Protein AF-A0A6C0AT29-F1 (afdb_monomer)

Radius of gyration: 46.98 Å; Cα contacts (8 Å, |Δi|>4): 225; chains: 1; bounding box: 126×62×161 Å

Foldseek 3Di:
DDDDDDDDDDDPDDPPPDDDPPPDPDPDPDPDDDPPDDDDPDDDDDDDDDDDDDDDDDDDDPPPPPDPDQDPVNVVVVVVVVVVVVVVVVVVVVVVVVVVVVVVVVVVVVVVVVVVVLLVLQVQLLVCLLVLPLVSNLVSLVVPNQQQDAHPPGRDGSLNSLLVSLLVCLVVVHDCVSSLSSNLSNLVSPHQQQDFDFDADPVRDTDTPTSLVSLLVSLLVCCVVPVPPPCNLSSLVSNVSSLVSPHDPVVCVPVVSVVSSLVSLVPDVVSVVSVVSVVCVVVDNDPPPDPVPPDDDDDDDDDDDDDDDDDDDDDDDDDDYDDDDDDDDDDDD

Sequence (333 aa):
MGGVFSRGPEQANAPEQANAPEQANAPEQANAPEQANAPEQANAPEQANAPEQANAPQQTPPRRVRRPPPTKEEFAKAEQEKEQKAKEEQEKEQKAKEEKNITAEKEREKKQKAANKIINDVTVLDRAIISVNRNETVRLLNDGANPNLKSPGTEYTSLLIAFNKFTTLTIEKKDITDIIIIINNLLEKGADPNVGEYSKSSDGDNYRISPFAIACLSLISLYEVNNENKYISGIVEVMRSLIKKGADIEILKTDSIKHFLMKILKSDNKYEPLLNEILKKMNGTPKLPEQSEWHLPKLPEHSEWHLPKGGKRRKTSKNKSNKKKKRKSVKTR

Secondary structure (DSSP, 8-state):
-------PPP---------PPP-PPPPPPPPPPPPPPPPP-PPPPPPPPPPP-------PPP----PPPPPHHHHHHHHHHHHHHHHHHHHHHHHHHHHHHHHHHHHHHHHHHHHHHHHHHHHHHHHHHHTT-HHHHHHHHHTT--TTSBPTTSS-BHHHHHHHHHHHHHHTT---HHHHHHHHHHHHTT--TT---EEEPTTS-EEE--HHHHHHHHHHHHHHH-TT-TTHHHHHHHHHHHHHTT---GGGGSHHHHHHHHHHHTT-GGGHHHHHHHHHHHT-S--PPPGGG--PPPPPPP---PPPP------------------------

Organism: NCBI:txid1070528

Mean predicted aligned error: 19.78 Å

InterPro domains:
  IPR036770 Ankyrin repeat-containing domain superfamily [G3DSA:1.25.40.20] (74-268)
  IPR036770 Ankyrin repeat-containing domain superfamily [SSF48403] (120-253)

Structure (mmCIF, N/CA/C/O backbone):
data_AF-A0A6C0AT29-F1
#
_entry.id   AF-A0A6C0AT29-F1
#
loop_
_atom_site.group_PDB
_atom_site.id
_atom_site.type_symbol
_atom_site.label_atom_id
_atom_site.label_alt_id
_atom_site.label_comp_id
_atom_site.label_asym_id
_atom_site.label_entity_id
_atom_site.label_seq_id
_atom_site.pdbx_PDB_ins_code
_atom_site.Cartn_x
_atom_site.Cartn_y
_atom_site.Cartn_z
_atom_site.occupancy
_atom_site.B_iso_or_equiv
_atom_site.auth_seq_id
_atom_site.auth_comp_id
_atom_site.auth_asym_id
_atom_site.auth_atom_id
_atom_site.pdbx_PDB_model_num
ATOM 1 N N . MET A 1 1 ? 23.738 2.255 70.709 1.00 38.75 1 MET A N 1
ATOM 2 C CA . MET A 1 1 ? 23.239 1.206 69.791 1.00 38.75 1 MET A CA 1
ATOM 3 C C . MET A 1 1 ? 23.906 1.489 68.452 1.00 38.75 1 MET A C 1
ATOM 5 O O . MET A 1 1 ? 23.613 2.528 67.892 1.00 38.75 1 MET A O 1
ATOM 9 N N . GLY A 1 2 ? 24.998 0.833 68.050 1.00 36.72 2 GLY A N 1
ATOM 10 C CA . GLY A 1 2 ? 25.157 -0.613 67.825 1.00 36.72 2 GLY A CA 1
ATOM 11 C C . GLY A 1 2 ? 24.667 -0.909 66.400 1.00 36.72 2 GLY A C 1
ATOM 12 O O . GLY A 1 2 ? 23.553 -0.529 66.087 1.00 36.72 2 GLY A O 1
ATOM 13 N N . GLY A 1 3 ? 25.396 -1.507 65.468 1.00 34.78 3 GLY A N 1
ATOM 14 C CA . GLY A 1 3 ? 26.700 -2.146 65.457 1.00 34.78 3 GLY A CA 1
ATOM 15 C C . GLY A 1 3 ? 26.967 -2.636 64.024 1.00 34.78 3 GLY A C 1
ATOM 16 O O . GLY A 1 3 ? 26.067 -2.711 63.194 1.00 34.78 3 GLY A O 1
ATOM 17 N N . VAL A 1 4 ? 28.240 -2.900 63.780 1.00 46.78 4 VAL A N 1
ATOM 18 C CA . VAL A 1 4 ? 28.948 -3.322 62.563 1.00 46.78 4 VAL A CA 1
ATOM 19 C C . VAL A 1 4 ? 28.339 -4.535 61.844 1.00 46.78 4 VAL A C 1
ATOM 21 O O . VAL A 1 4 ? 28.062 -5.512 62.520 1.00 46.78 4 VAL A O 1
ATOM 24 N N . PHE A 1 5 ? 28.298 -4.521 60.501 1.00 40.47 5 PHE A N 1
ATOM 25 C CA . PHE A 1 5 ? 28.520 -5.671 59.589 1.00 40.47 5 PHE A CA 1
ATOM 26 C C . PHE A 1 5 ? 28.933 -5.094 58.214 1.00 40.47 5 PHE A C 1
ATOM 28 O O . PHE A 1 5 ? 28.138 -4.434 57.561 1.00 40.47 5 PHE A O 1
ATOM 35 N N . SER A 1 6 ? 30.214 -5.046 57.828 1.00 43.94 6 SER A N 1
ATOM 36 C CA . SER A 1 6 ? 31.004 -6.134 57.221 1.00 43.94 6 SER A CA 1
ATOM 37 C C . SER A 1 6 ? 30.245 -6.978 56.194 1.00 43.94 6 SER A C 1
ATOM 39 O O . SER A 1 6 ? 29.583 -7.939 56.571 1.00 43.94 6 SER A O 1
ATOM 41 N N . ARG A 1 7 ? 30.430 -6.659 54.907 1.00 38.56 7 ARG A N 1
ATOM 42 C CA . ARG A 1 7 ? 31.011 -7.524 53.855 1.00 38.56 7 ARG A CA 1
ATOM 43 C C . ARG A 1 7 ? 30.681 -6.925 52.488 1.00 38.56 7 ARG A C 1
ATOM 45 O O . ARG A 1 7 ? 29.516 -6.801 52.127 1.00 38.56 7 ARG A O 1
ATOM 52 N N . GLY A 1 8 ? 31.721 -6.538 51.753 1.00 47.94 8 GLY A N 1
ATOM 53 C CA . GLY A 1 8 ? 31.586 -6.275 50.327 1.00 47.94 8 GLY A CA 1
ATOM 54 C C . GLY A 1 8 ? 31.212 -7.561 49.586 1.00 47.94 8 GLY A C 1
ATOM 55 O O . GLY A 1 8 ? 31.644 -8.639 50.003 1.00 47.94 8 GLY A O 1
ATOM 56 N N . PRO A 1 9 ? 30.437 -7.467 48.501 1.00 43.91 9 PRO A N 1
ATOM 57 C CA . PRO A 1 9 ? 30.539 -8.397 47.402 1.00 43.91 9 PRO A CA 1
ATOM 58 C C . PRO A 1 9 ? 31.621 -7.914 46.434 1.00 43.91 9 PRO A C 1
ATOM 60 O O . PRO A 1 9 ? 31.808 -6.719 46.195 1.00 43.91 9 PRO A O 1
ATOM 63 N N . GLU A 1 10 ? 32.358 -8.895 45.945 1.00 38.91 10 GLU A N 1
ATOM 64 C CA . GLU A 1 10 ? 33.500 -8.809 45.056 1.00 38.91 10 GLU A CA 1
ATOM 65 C C . GLU A 1 10 ? 33.224 -7.956 43.812 1.00 38.91 10 GLU A C 1
ATOM 67 O O . GLU A 1 10 ? 32.138 -7.984 43.230 1.00 38.91 10 GLU A O 1
ATOM 72 N N . GLN A 1 11 ? 34.256 -7.230 43.373 1.00 38.81 11 GLN A N 1
ATOM 73 C CA . GLN A 1 11 ? 34.367 -6.799 41.986 1.00 38.81 11 GLN A CA 1
ATOM 74 C C . GLN A 1 11 ? 34.304 -8.055 41.114 1.00 38.81 11 GLN A C 1
ATOM 76 O O . GLN A 1 11 ? 35.291 -8.774 40.971 1.00 38.81 11 GLN A O 1
ATOM 81 N N . ALA A 1 12 ? 33.135 -8.337 40.546 1.00 35.72 12 ALA A N 1
ATOM 82 C CA . ALA A 1 12 ? 33.052 -9.241 39.419 1.00 35.72 12 ALA A CA 1
ATOM 83 C C . ALA A 1 12 ? 33.848 -8.591 38.283 1.00 35.72 12 ALA A C 1
ATOM 85 O O . ALA A 1 12 ? 33.519 -7.492 37.832 1.00 35.72 12 ALA A O 1
ATOM 86 N N . ASN A 1 13 ? 34.943 -9.251 37.911 1.00 36.25 13 ASN A N 1
ATOM 87 C CA . ASN A 1 13 ? 35.794 -8.900 36.787 1.00 36.25 13 ASN A CA 1
ATOM 88 C C . ASN A 1 13 ? 34.943 -8.474 35.587 1.00 36.25 13 ASN A C 1
ATOM 90 O O . ASN A 1 13 ? 33.977 -9.152 35.228 1.00 36.25 13 ASN A O 1
ATOM 94 N N . ALA A 1 14 ? 35.314 -7.349 34.972 1.00 38.00 14 ALA A N 1
ATOM 95 C CA . ALA A 1 14 ? 34.814 -7.001 33.654 1.00 38.00 14 ALA A CA 1
ATOM 96 C C . ALA A 1 14 ? 35.021 -8.217 32.735 1.00 38.00 14 ALA A C 1
ATOM 98 O O . ALA A 1 14 ? 36.113 -8.794 32.763 1.00 38.00 14 ALA A O 1
ATOM 99 N N . PRO A 1 15 ? 34.013 -8.643 31.955 1.00 39.41 15 PRO A N 1
ATOM 100 C CA . PRO A 1 15 ? 34.254 -9.659 30.949 1.00 39.41 15 PRO A CA 1
ATOM 101 C C . PRO A 1 15 ? 35.336 -9.121 30.010 1.00 39.41 15 PRO A C 1
ATOM 103 O O . PRO A 1 15 ? 35.221 -8.005 29.495 1.00 39.41 15 PRO A O 1
ATOM 106 N N . GLU A 1 16 ? 36.410 -9.898 29.859 1.00 40.34 16 GLU A N 1
ATOM 107 C CA . GLU A 1 16 ? 37.455 -9.665 28.872 1.00 40.34 16 GLU A CA 1
ATOM 108 C C . GLU A 1 16 ? 36.797 -9.335 27.533 1.00 40.34 16 GLU A C 1
ATOM 110 O O . GLU A 1 16 ? 35.865 -10.018 27.095 1.00 40.34 16 GLU A O 1
ATOM 115 N N . GLN A 1 17 ? 37.255 -8.249 26.907 1.00 39.56 17 GLN A N 1
ATOM 116 C CA . GLN A 1 17 ? 36.869 -7.898 25.551 1.00 39.56 17 GLN A CA 1
ATOM 117 C C . GLN A 1 17 ? 37.164 -9.100 24.655 1.00 39.56 17 GLN A C 1
ATOM 119 O O . GLN A 1 17 ? 38.318 -9.381 24.335 1.00 39.56 17 GLN A O 1
ATOM 124 N N . ALA A 1 18 ? 36.113 -9.820 24.266 1.00 35.56 18 ALA A N 1
ATOM 125 C CA . ALA A 1 18 ? 36.204 -10.793 23.201 1.00 35.56 18 ALA A CA 1
ATOM 126 C C . ALA A 1 18 ? 36.722 -10.052 21.965 1.00 35.56 18 ALA A C 1
ATOM 128 O O . ALA A 1 18 ? 36.122 -9.069 21.521 1.00 35.56 18 ALA A O 1
ATOM 129 N N . ASN A 1 19 ? 37.882 -10.497 21.482 1.00 39.47 19 ASN A N 1
ATOM 130 C CA . ASN A 1 19 ? 38.518 -9.999 20.275 1.00 39.47 19 ASN A CA 1
ATOM 131 C C . ASN A 1 19 ? 37.483 -9.879 19.153 1.00 39.47 19 ASN A C 1
ATOM 133 O O . ASN A 1 19 ? 36.660 -10.777 18.953 1.00 39.47 19 ASN A O 1
ATOM 137 N N . ALA A 1 20 ? 37.532 -8.751 18.444 1.00 40.69 20 ALA A N 1
ATOM 138 C CA . ALA A 1 20 ? 36.728 -8.528 17.257 1.00 40.69 20 ALA A CA 1
ATOM 139 C C . ALA A 1 20 ? 36.886 -9.727 16.304 1.00 40.69 20 ALA A C 1
ATOM 141 O O . ALA A 1 20 ? 38.019 -10.171 16.094 1.00 40.69 20 ALA A O 1
ATOM 142 N N . PRO A 1 21 ? 35.796 -10.265 15.731 1.00 40.78 21 PRO A N 1
ATOM 143 C CA . PRO A 1 21 ? 35.932 -11.267 14.691 1.00 40.78 21 PRO A CA 1
ATOM 144 C C . PRO A 1 21 ? 36.714 -10.643 13.534 1.00 40.78 21 PRO A C 1
ATOM 146 O O . PRO A 1 21 ? 36.372 -9.555 13.059 1.00 40.78 21 PRO A O 1
ATOM 149 N N . GLU A 1 22 ? 37.792 -11.317 13.130 1.00 44.00 22 GLU A N 1
ATOM 150 C CA . GLU A 1 22 ? 38.563 -10.982 11.939 1.00 44.00 22 GLU A CA 1
ATOM 151 C C . GLU A 1 22 ? 37.605 -10.768 10.766 1.00 44.00 22 GLU A C 1
ATOM 153 O O . GLU A 1 22 ? 36.661 -11.536 10.559 1.00 44.00 22 GLU A O 1
ATOM 158 N N . GLN A 1 23 ? 37.835 -9.685 10.023 1.00 40.72 23 GLN A N 1
ATOM 159 C CA . GLN A 1 23 ? 37.101 -9.382 8.806 1.00 40.72 23 GLN A CA 1
ATOM 160 C C . GLN A 1 23 ? 37.183 -10.591 7.873 1.00 40.72 23 GLN A C 1
ATOM 162 O O . GLN A 1 23 ? 38.229 -10.871 7.290 1.00 40.72 23 GLN A O 1
ATOM 167 N N . ALA A 1 24 ? 36.069 -11.306 7.729 1.00 37.59 24 ALA A N 1
ATOM 168 C CA . ALA A 1 24 ? 35.916 -12.272 6.662 1.00 37.59 24 ALA A CA 1
ATOM 169 C C . ALA A 1 24 ? 36.086 -11.513 5.341 1.00 37.59 24 ALA A C 1
ATOM 171 O O . ALA A 1 24 ? 35.320 -10.593 5.039 1.00 37.59 24 ALA A O 1
ATOM 172 N N . ASN A 1 25 ? 37.136 -11.869 4.599 1.00 42.66 25 ASN A N 1
ATOM 173 C CA . ASN A 1 25 ? 37.392 -11.363 3.260 1.00 42.66 25 ASN A CA 1
ATOM 174 C C . ASN A 1 25 ? 36.116 -11.462 2.417 1.00 42.66 25 ASN A C 1
ATOM 176 O O . ASN A 1 25 ? 35.393 -12.461 2.476 1.00 42.66 25 ASN A O 1
ATOM 180 N N . ALA A 1 26 ? 35.843 -10.405 1.652 1.00 42.22 26 ALA A N 1
ATOM 181 C CA . ALA A 1 26 ? 34.740 -10.370 0.705 1.00 42.22 26 ALA A CA 1
ATOM 182 C C . ALA A 1 26 ? 34.779 -11.623 -0.191 1.00 42.22 26 ALA A C 1
ATOM 184 O O . ALA A 1 26 ? 35.866 -12.002 -0.633 1.00 42.22 26 ALA A O 1
ATOM 185 N N . PRO A 1 27 ? 33.635 -12.270 -0.476 1.00 41.50 27 PRO A N 1
ATOM 186 C CA . PRO A 1 27 ? 33.619 -13.353 -1.444 1.00 41.50 27 PRO A CA 1
ATOM 187 C C . PRO A 1 27 ? 34.085 -12.799 -2.793 1.00 41.50 27 PRO A C 1
ATOM 189 O O . PRO A 1 27 ? 33.523 -11.822 -3.298 1.00 41.50 27 PRO A O 1
ATOM 192 N N . GLU A 1 28 ? 35.139 -13.406 -3.342 1.00 45.66 28 GLU A N 1
ATOM 193 C CA . GLU A 1 28 ? 35.592 -13.161 -4.707 1.00 45.66 28 GLU A CA 1
ATOM 194 C C . GLU A 1 28 ? 34.391 -13.266 -5.648 1.00 45.66 28 GLU A C 1
ATOM 196 O O . GLU A 1 28 ? 33.585 -14.198 -5.563 1.00 45.66 28 GLU A O 1
ATOM 201 N N . GLN A 1 29 ? 34.246 -12.270 -6.522 1.00 41.56 29 GLN A N 1
ATOM 202 C CA . GLN A 1 29 ? 33.233 -12.288 -7.564 1.00 41.56 29 GLN A CA 1
ATOM 203 C C . GLN A 1 29 ? 33.382 -13.585 -8.358 1.00 41.56 29 GLN A C 1
ATOM 205 O O . GLN A 1 29 ? 34.408 -13.816 -8.995 1.00 41.56 29 GLN A O 1
ATOM 210 N N . ALA A 1 30 ? 32.355 -14.433 -8.311 1.00 38.69 30 ALA A N 1
ATOM 211 C CA . ALA A 1 30 ? 32.273 -15.600 -9.167 1.00 38.69 30 ALA A CA 1
ATOM 212 C C . ALA A 1 30 ? 32.406 -15.134 -10.623 1.00 38.69 30 ALA A C 1
ATOM 214 O O . ALA A 1 30 ? 31.586 -14.348 -11.108 1.00 38.69 30 ALA A O 1
ATOM 215 N N . ASN A 1 31 ? 33.464 -15.595 -11.292 1.00 43.31 31 ASN A N 1
ATOM 216 C CA . ASN A 1 31 ? 33.658 -15.398 -12.720 1.00 43.31 31 ASN A CA 1
ATOM 217 C C . ASN A 1 31 ? 32.379 -15.812 -13.460 1.00 43.31 31 ASN A C 1
ATOM 219 O O . ASN A 1 31 ? 31.802 -16.867 -13.183 1.00 43.31 31 ASN A O 1
ATOM 223 N N . ALA A 1 32 ? 31.926 -14.957 -14.378 1.00 41.56 32 ALA A N 1
ATOM 224 C CA . ALA A 1 32 ? 30.813 -15.266 -15.264 1.00 41.56 32 ALA A CA 1
ATOM 225 C C . ALA A 1 32 ? 31.071 -16.613 -15.969 1.00 41.56 32 ALA A C 1
ATOM 227 O O . ALA A 1 32 ? 32.216 -16.877 -16.345 1.00 41.56 32 ALA A O 1
ATOM 228 N N . PRO A 1 33 ? 30.049 -17.470 -16.147 1.00 40.78 33 PRO A N 1
ATOM 229 C CA . PRO A 1 33 ? 30.242 -18.759 -16.793 1.00 40.78 33 PRO A CA 1
ATOM 230 C C . PRO A 1 33 ? 30.773 -18.545 -18.213 1.00 40.78 33 PRO A C 1
ATOM 232 O O . PRO A 1 33 ? 30.216 -17.748 -18.974 1.00 40.78 33 PRO A O 1
ATOM 235 N N . GLU A 1 34 ? 31.857 -19.251 -18.547 1.00 44.91 34 GLU A N 1
ATOM 236 C CA . GLU A 1 34 ? 32.389 -19.331 -19.906 1.00 44.91 34 GLU A CA 1
ATOM 237 C C . GLU A 1 34 ? 31.245 -19.671 -20.865 1.00 44.91 34 GLU A C 1
ATOM 239 O O . GLU A 1 34 ? 30.483 -20.619 -20.651 1.00 44.91 34 GLU A O 1
ATOM 244 N N . GLN A 1 35 ? 31.091 -18.857 -21.911 1.00 42.56 35 GLN A N 1
ATOM 245 C CA . GLN A 1 35 ? 30.137 -19.138 -22.972 1.00 42.56 35 GLN A CA 1
ATOM 246 C C . GLN A 1 35 ? 30.474 -20.504 -23.570 1.00 42.56 35 GLN A C 1
ATOM 248 O O . GLN A 1 35 ? 31.545 -20.695 -24.140 1.00 42.56 35 GLN A O 1
ATOM 253 N N . ALA A 1 36 ? 29.546 -21.450 -23.424 1.00 40.41 36 ALA A N 1
ATOM 254 C CA . ALA A 1 36 ? 29.617 -22.748 -24.067 1.00 40.41 36 ALA A CA 1
ATOM 255 C C . ALA A 1 36 ? 29.854 -22.561 -25.573 1.00 40.41 36 ALA A C 1
ATOM 257 O O . ALA A 1 36 ? 29.108 -21.840 -26.241 1.00 40.41 36 ALA A O 1
ATOM 258 N N . ASN A 1 37 ? 30.903 -23.210 -26.083 1.00 41.44 37 ASN A N 1
ATOM 259 C CA . ASN A 1 37 ? 31.221 -23.267 -27.504 1.00 41.44 37 ASN A CA 1
ATOM 260 C C . ASN A 1 37 ? 29.969 -23.657 -28.303 1.00 41.44 37 ASN A C 1
ATOM 262 O O . ASN A 1 37 ? 29.307 -24.651 -27.994 1.00 41.44 37 ASN A O 1
ATOM 266 N N . ALA A 1 38 ? 29.639 -22.864 -29.324 1.00 38.50 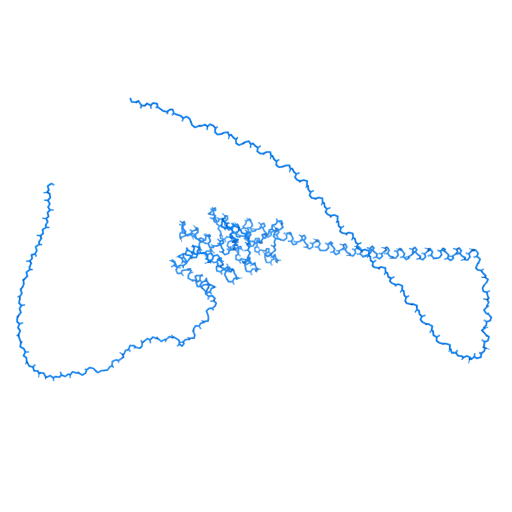38 ALA A N 1
ATOM 267 C CA . ALA A 1 38 ? 28.591 -23.207 -30.275 1.00 38.50 38 ALA A CA 1
ATOM 268 C C . ALA A 1 38 ? 28.927 -24.555 -30.949 1.00 38.50 38 ALA A C 1
ATOM 270 O O . ALA A 1 38 ? 30.102 -24.809 -31.225 1.00 38.50 38 ALA A O 1
ATOM 271 N N . PRO A 1 39 ? 27.934 -25.427 -31.203 1.00 40.06 39 PRO A N 1
ATOM 272 C CA . PRO A 1 39 ? 28.188 -26.748 -31.763 1.00 40.06 39 PRO A CA 1
ATOM 273 C C . PRO A 1 39 ? 28.784 -26.627 -33.169 1.00 40.06 39 PRO A C 1
ATOM 275 O O . PRO A 1 39 ? 28.307 -25.830 -33.982 1.00 40.06 39 PRO A O 1
ATOM 278 N N . GLU A 1 40 ? 29.816 -27.430 -33.445 1.00 43.84 40 GLU A N 1
ATOM 279 C CA . GLU A 1 40 ? 30.384 -27.607 -34.783 1.00 43.84 40 GLU A CA 1
ATOM 280 C C . GLU A 1 40 ? 29.254 -27.911 -35.772 1.00 43.84 40 GLU A C 1
ATOM 282 O O . GLU A 1 40 ? 28.496 -28.872 -35.604 1.00 43.84 40 GLU A O 1
ATOM 287 N N . GLN A 1 41 ? 29.107 -27.069 -36.798 1.00 42.03 41 GLN A N 1
ATOM 288 C CA . GLN A 1 41 ? 28.170 -27.350 -37.877 1.00 42.03 41 GLN A CA 1
ATOM 289 C C . GLN A 1 41 ? 28.605 -28.636 -38.580 1.00 42.03 41 GLN A C 1
ATOM 291 O O . GLN A 1 41 ? 29.677 -28.711 -39.176 1.00 42.03 41 GLN A O 1
ATOM 296 N N . ALA A 1 42 ? 27.742 -29.646 -38.481 1.00 41.34 42 ALA A N 1
ATOM 297 C CA . ALA A 1 42 ? 27.873 -30.921 -39.157 1.00 41.34 42 ALA A CA 1
ATOM 298 C C . ALA A 1 42 ? 28.078 -30.727 -40.668 1.00 41.34 42 ALA A C 1
ATOM 300 O O . ALA A 1 42 ? 27.379 -29.940 -41.311 1.00 41.34 42 ALA A O 1
ATOM 301 N N . ASN A 1 43 ? 29.031 -31.483 -41.215 1.00 41.84 43 ASN A N 1
ATOM 302 C CA . ASN A 1 43 ? 29.316 -31.567 -42.643 1.00 41.84 43 ASN A CA 1
ATOM 303 C C . ASN A 1 43 ? 28.029 -31.806 -43.453 1.00 41.84 43 ASN A C 1
ATOM 305 O O . ASN A 1 43 ? 27.223 -32.676 -43.117 1.00 41.84 43 ASN A O 1
ATOM 309 N N . ALA A 1 44 ? 27.850 -31.036 -44.529 1.00 39.47 44 ALA A N 1
ATOM 310 C CA . ALA A 1 44 ? 26.757 -31.221 -45.479 1.00 39.47 44 ALA A CA 1
ATOM 311 C C . ALA A 1 44 ? 26.807 -32.635 -46.105 1.00 39.47 44 ALA A C 1
ATOM 313 O O . ALA A 1 44 ? 27.901 -33.168 -46.306 1.00 39.47 44 ALA A O 1
ATOM 314 N N . PRO A 1 45 ? 25.652 -33.254 -46.416 1.00 40.53 45 PRO A N 1
ATOM 315 C CA . PRO A 1 45 ? 25.603 -34.643 -46.856 1.00 40.53 45 PRO A CA 1
ATOM 316 C C . PRO A 1 45 ? 26.210 -34.811 -48.253 1.00 40.53 45 PRO A C 1
ATOM 318 O O . PRO A 1 45 ? 25.965 -34.000 -49.150 1.00 40.53 45 PRO A O 1
ATOM 321 N N . GLU A 1 46 ? 26.964 -35.897 -48.440 1.00 46.50 46 GLU A N 1
ATOM 322 C CA . GLU A 1 46 ? 27.410 -36.368 -49.753 1.00 46.50 46 GLU A CA 1
ATOM 323 C C . GLU A 1 46 ? 26.192 -36.560 -50.665 1.00 46.50 46 GLU A C 1
ATOM 325 O O . GLU A 1 46 ? 25.292 -37.355 -50.380 1.00 46.50 46 GLU A O 1
ATOM 330 N N . GLN A 1 47 ? 26.139 -35.811 -51.768 1.00 40.50 47 GLN A N 1
ATOM 331 C CA . GLN A 1 47 ? 25.125 -36.039 -52.789 1.00 40.50 47 GLN A CA 1
ATOM 332 C C . GLN A 1 47 ? 25.365 -37.398 -53.451 1.00 40.50 47 GLN A C 1
ATOM 334 O O . GLN A 1 47 ? 26.412 -37.649 -54.046 1.00 40.50 47 GLN A O 1
ATOM 339 N N . ALA A 1 48 ? 24.356 -38.258 -53.336 1.00 40.66 48 ALA A N 1
ATOM 340 C CA . ALA A 1 48 ? 24.283 -39.565 -53.962 1.00 40.66 48 ALA A CA 1
ATOM 341 C C . ALA A 1 48 ? 24.423 -39.486 -55.493 1.00 40.66 48 ALA A C 1
ATOM 343 O O . ALA A 1 48 ? 23.857 -38.608 -56.147 1.00 40.66 48 ALA A O 1
ATOM 344 N N . ASN A 1 49 ? 25.147 -40.459 -56.050 1.00 41.31 49 ASN A N 1
ATOM 345 C CA . ASN A 1 49 ? 25.315 -40.675 -57.484 1.00 41.31 49 ASN A CA 1
ATOM 346 C C . ASN A 1 49 ? 23.955 -40.819 -58.194 1.00 41.31 49 ASN A C 1
ATOM 348 O O . ASN A 1 49 ? 23.159 -41.691 -57.844 1.00 41.31 49 ASN A O 1
ATOM 352 N N . ALA A 1 50 ? 23.707 -40.001 -59.219 1.00 40.84 50 ALA A N 1
ATOM 353 C CA . ALA A 1 50 ? 22.600 -40.204 -60.153 1.00 40.84 50 ALA A CA 1
ATOM 354 C C . ALA A 1 50 ? 22.964 -41.296 -61.185 1.00 40.84 50 ALA A C 1
ATOM 356 O O . ALA A 1 50 ? 24.137 -41.408 -61.551 1.00 40.84 50 ALA A O 1
ATOM 357 N N . PRO A 1 51 ? 21.996 -42.109 -61.656 1.00 43.91 51 PRO A N 1
ATOM 358 C CA . PRO A 1 51 ? 22.279 -43.274 -62.486 1.00 43.91 51 PRO A CA 1
ATOM 359 C C . PRO A 1 51 ? 22.618 -42.884 -63.929 1.00 43.91 51 PRO A C 1
ATOM 361 O O . PRO A 1 51 ? 22.075 -41.924 -64.479 1.00 43.91 51 PRO A O 1
ATOM 364 N N . GLU A 1 52 ? 23.495 -43.680 -64.542 1.00 46.88 52 GLU A N 1
ATOM 365 C CA . GLU A 1 52 ? 23.847 -43.624 -65.960 1.00 46.88 52 GLU A CA 1
ATOM 366 C C . GLU A 1 52 ? 22.588 -43.665 -66.843 1.00 46.88 52 GLU A C 1
ATOM 368 O O . GLU A 1 52 ? 21.833 -44.639 -66.829 1.00 46.88 52 GLU A O 1
ATOM 373 N N . GLN A 1 53 ? 22.381 -42.627 -67.658 1.00 38.91 53 GLN A N 1
ATOM 374 C CA . GLN A 1 53 ? 21.504 -42.709 -68.823 1.00 38.91 53 GLN A CA 1
ATOM 375 C C . GLN A 1 53 ? 22.319 -42.610 -70.110 1.00 38.91 53 GLN A C 1
ATOM 377 O O . GLN A 1 53 ? 23.139 -41.714 -70.310 1.00 38.91 53 GLN A O 1
ATOM 382 N N . ALA A 1 54 ? 22.082 -43.608 -70.954 1.00 40.84 54 ALA A N 1
ATOM 383 C CA . ALA A 1 54 ? 22.801 -43.934 -72.164 1.00 40.84 54 ALA A CA 1
ATOM 384 C C . ALA A 1 54 ? 22.533 -42.972 -73.338 1.00 40.84 54 ALA A C 1
ATOM 386 O O . ALA A 1 54 ? 21.412 -42.530 -73.562 1.00 40.84 54 ALA A O 1
ATOM 387 N N . ASN A 1 55 ? 23.595 -42.766 -74.123 1.00 47.31 55 ASN A N 1
ATOM 388 C CA . ASN A 1 55 ? 23.653 -42.554 -75.575 1.00 47.31 55 ASN A CA 1
ATOM 389 C C . ASN A 1 55 ? 22.612 -41.632 -76.248 1.00 47.31 55 ASN A C 1
ATOM 391 O O . ASN A 1 55 ? 21.541 -42.069 -76.662 1.00 47.31 55 ASN A O 1
ATOM 395 N N . ALA A 1 56 ? 23.046 -40.405 -76.558 1.00 39.47 56 ALA A N 1
ATOM 396 C CA . ALA A 1 56 ? 22.547 -39.595 -77.675 1.00 39.47 56 ALA A CA 1
ATOM 397 C C . ALA A 1 56 ? 23.730 -38.843 -78.339 1.00 39.47 56 ALA A C 1
ATOM 399 O O . ALA A 1 56 ? 24.754 -38.627 -77.684 1.00 39.47 56 ALA A O 1
ATOM 400 N N . PRO A 1 57 ? 23.661 -38.530 -79.648 1.00 42.78 57 PRO A N 1
ATOM 401 C CA . PRO A 1 57 ? 24.826 -38.497 -80.531 1.00 42.78 57 PRO A CA 1
ATOM 402 C C . PRO A 1 57 ? 25.737 -37.292 -80.298 1.00 42.78 57 PRO A C 1
ATOM 404 O O . PRO A 1 57 ? 25.280 -36.186 -80.015 1.00 42.78 57 PRO A O 1
ATOM 407 N N . GLN A 1 58 ? 27.039 -37.535 -80.477 1.00 46.25 58 GLN A N 1
ATOM 408 C CA . GLN A 1 58 ? 28.114 -36.548 -80.432 1.00 46.25 58 GLN A CA 1
ATOM 409 C C . GLN A 1 58 ? 27.808 -35.352 -81.343 1.00 46.25 58 GLN A C 1
ATOM 411 O O . GLN A 1 58 ? 28.117 -35.358 -82.532 1.00 46.25 58 GLN A O 1
ATOM 416 N N . GLN A 1 59 ? 27.253 -34.293 -80.763 1.00 40.94 59 GLN A N 1
ATOM 417 C CA . GLN A 1 59 ? 27.429 -32.953 -81.293 1.00 40.94 59 GLN A CA 1
ATOM 418 C C . GLN A 1 59 ? 28.688 -32.393 -80.650 1.00 40.94 59 GLN A C 1
ATOM 420 O O . GLN A 1 59 ? 28.750 -32.169 -79.442 1.00 40.94 59 GLN A O 1
ATOM 425 N N . THR A 1 60 ? 29.728 -32.242 -81.464 1.00 44.00 60 THR A N 1
ATOM 426 C CA . THR A 1 60 ? 30.963 -31.556 -81.096 1.00 44.00 60 THR A CA 1
ATOM 427 C C . THR A 1 60 ? 30.616 -30.219 -80.436 1.00 44.00 60 THR A C 1
ATOM 429 O O . THR A 1 60 ? 30.036 -29.364 -81.113 1.00 44.00 60 THR A O 1
ATOM 432 N N . PRO A 1 61 ? 30.949 -29.989 -79.152 1.00 50.62 61 PRO A N 1
ATOM 433 C CA . PRO A 1 61 ? 30.838 -28.651 -78.599 1.00 50.62 61 PRO A CA 1
ATOM 434 C C . PRO A 1 61 ? 31.804 -27.752 -79.383 1.00 50.62 61 PRO A C 1
ATOM 436 O O . PRO A 1 61 ? 32.855 -28.241 -79.826 1.00 50.62 61 PRO A O 1
ATOM 439 N N . PRO A 1 62 ? 31.505 -26.453 -79.566 1.00 49.81 62 PRO A N 1
ATOM 440 C CA . PRO A 1 62 ? 32.493 -25.547 -80.124 1.00 49.81 62 PRO A CA 1
ATOM 441 C C . PRO A 1 62 ? 33.750 -25.701 -79.275 1.00 49.81 62 PRO A C 1
ATOM 443 O O . PRO A 1 62 ? 33.684 -25.688 -78.043 1.00 49.81 62 PRO A O 1
ATOM 446 N N . ARG A 1 63 ? 34.867 -25.968 -79.957 1.00 46.00 63 ARG A N 1
ATOM 447 C CA . ARG A 1 63 ? 36.203 -26.172 -79.400 1.00 46.00 63 ARG A CA 1
ATOM 448 C C . ARG A 1 63 ? 36.358 -25.262 -78.182 1.00 46.00 63 ARG A C 1
ATOM 450 O O . ARG A 1 63 ? 36.485 -24.051 -78.352 1.00 46.00 63 ARG A O 1
ATOM 457 N N . ARG A 1 64 ? 36.310 -25.822 -76.961 1.00 53.03 64 ARG A N 1
ATOM 458 C CA . ARG A 1 64 ? 36.721 -25.083 -75.764 1.00 53.03 64 ARG A CA 1
ATOM 459 C C . ARG A 1 64 ? 38.137 -24.641 -76.074 1.00 53.03 64 ARG A C 1
ATOM 461 O O . ARG A 1 64 ? 39.048 -25.470 -76.109 1.00 53.03 64 ARG A O 1
ATOM 468 N N . VAL A 1 65 ? 38.304 -23.357 -76.370 1.00 51.56 65 VAL A N 1
ATOM 469 C CA . VAL A 1 65 ? 39.612 -22.726 -76.362 1.00 51.56 65 VAL A CA 1
ATOM 470 C C . VAL A 1 65 ? 40.133 -23.042 -74.970 1.00 51.56 65 VAL A C 1
ATOM 472 O O . VAL A 1 65 ? 39.560 -22.591 -73.978 1.00 51.56 65 VAL A O 1
ATOM 475 N N . ARG A 1 66 ? 41.110 -23.953 -74.877 1.00 55.41 66 ARG A N 1
ATOM 476 C CA . ARG A 1 66 ? 41.779 -24.234 -73.612 1.00 55.41 66 ARG A CA 1
ATOM 477 C C . ARG A 1 66 ? 42.382 -22.900 -73.216 1.00 55.41 66 ARG A C 1
ATOM 479 O O . ARG A 1 66 ? 43.326 -22.449 -73.861 1.00 55.41 66 ARG A O 1
ATOM 486 N N . ARG A 1 67 ? 41.761 -22.231 -72.242 1.00 59.91 67 ARG A N 1
ATOM 487 C CA . ARG A 1 67 ? 42.312 -21.008 -71.677 1.00 59.91 67 ARG A CA 1
ATOM 488 C C . ARG A 1 67 ? 43.741 -21.367 -71.246 1.00 59.91 67 ARG A C 1
ATOM 490 O O . ARG A 1 67 ? 43.905 -22.417 -70.615 1.00 59.91 67 ARG A O 1
ATOM 497 N N . PRO A 1 68 ? 44.763 -20.608 -71.674 1.00 66.88 68 PRO A N 1
ATOM 498 C CA . PRO A 1 68 ? 46.131 -20.886 -71.264 1.00 66.88 68 PRO A CA 1
ATOM 499 C C . PRO A 1 68 ? 46.197 -20.961 -69.729 1.00 66.88 68 PRO A C 1
ATOM 501 O O . PRO A 1 68 ? 45.384 -20.305 -69.066 1.00 66.88 68 PRO A O 1
ATOM 504 N N . PRO A 1 69 ? 47.092 -21.792 -69.157 1.00 67.00 69 PRO A N 1
ATOM 505 C CA . PRO A 1 69 ? 47.250 -21.875 -67.709 1.00 67.00 69 PRO A CA 1
ATOM 506 C C . PRO A 1 69 ? 47.429 -20.457 -67.150 1.00 67.00 69 PRO A C 1
ATOM 508 O O . PRO A 1 69 ? 48.146 -19.669 -67.779 1.00 67.00 69 PRO A O 1
ATOM 511 N N . PRO A 1 70 ? 46.760 -20.107 -66.034 1.00 64.81 70 PRO A N 1
ATOM 512 C CA . PRO A 1 70 ? 46.749 -18.734 -65.560 1.00 64.81 70 PRO A CA 1
ATOM 513 C C . PRO A 1 70 ? 48.187 -18.292 -65.317 1.00 64.81 70 PRO A C 1
ATOM 515 O O . PRO A 1 70 ? 48.987 -19.017 -64.716 1.00 64.81 70 PRO A O 1
ATOM 518 N N . THR A 1 71 ? 48.538 -17.121 -65.832 1.00 75.19 71 THR A N 1
ATOM 519 C CA . THR A 1 71 ? 49.865 -16.553 -65.608 1.00 75.19 71 THR A CA 1
ATOM 520 C C . THR A 1 71 ? 50.036 -16.248 -64.118 1.00 75.19 71 THR A C 1
ATOM 522 O O . THR A 1 71 ? 49.059 -16.083 -63.384 1.00 75.19 71 THR A O 1
ATOM 525 N N . LYS A 1 72 ? 51.282 -16.145 -63.640 1.00 76.94 72 LYS A N 1
ATOM 526 C CA . LYS A 1 72 ? 51.557 -15.747 -62.244 1.00 76.94 72 LYS A CA 1
ATOM 527 C C . LYS A 1 72 ? 50.846 -14.436 -61.865 1.00 76.94 72 LYS A C 1
ATOM 529 O O . LYS A 1 72 ? 50.431 -14.273 -60.724 1.00 76.94 72 LYS A O 1
ATOM 534 N N . GLU A 1 73 ? 50.648 -13.546 -62.836 1.00 76.06 73 GLU A N 1
ATOM 535 C CA . GLU A 1 73 ? 49.893 -12.299 -62.683 1.00 76.06 73 GLU A CA 1
ATOM 536 C C . GLU A 1 73 ? 48.379 -12.514 -62.524 1.00 76.06 73 GLU A C 1
ATOM 538 O O . GLU A 1 73 ? 47.747 -11.811 -61.740 1.00 76.06 73 GLU A O 1
ATOM 543 N N . GLU A 1 74 ? 47.780 -13.485 -63.224 1.00 78.06 74 GLU A N 1
ATOM 544 C CA . GLU A 1 74 ? 46.362 -13.835 -63.052 1.00 78.06 74 GLU A CA 1
ATOM 545 C C . GLU A 1 74 ? 46.091 -14.476 -61.683 1.00 78.06 74 GLU A C 1
ATOM 547 O O . GLU A 1 74 ? 45.069 -14.177 -61.065 1.00 78.06 74 GLU A O 1
ATOM 552 N N . PHE A 1 75 ? 47.015 -15.301 -61.174 1.00 77.38 75 PHE A N 1
ATOM 553 C CA . PHE A 1 75 ? 46.927 -15.850 -59.815 1.00 77.38 75 PHE A CA 1
ATOM 554 C C . PHE A 1 75 ? 47.038 -14.758 -58.747 1.00 77.38 75 PHE A C 1
ATOM 556 O O . PHE A 1 75 ? 46.194 -14.704 -57.855 1.00 77.38 75 PHE A O 1
ATOM 563 N N . ALA A 1 76 ? 48.009 -13.848 -58.878 1.00 79.81 76 ALA A N 1
ATOM 564 C CA . ALA A 1 76 ? 48.182 -12.737 -57.944 1.00 79.81 76 ALA A CA 1
ATOM 565 C C . ALA A 1 76 ? 46.957 -11.804 -57.917 1.00 79.81 76 ALA A C 1
ATOM 567 O O . ALA A 1 76 ? 46.520 -11.390 -56.846 1.00 79.81 76 ALA A O 1
ATOM 568 N N . LYS A 1 77 ? 46.350 -11.517 -59.078 1.00 82.50 77 LYS A N 1
ATOM 569 C CA . LYS A 1 77 ? 45.108 -10.728 -59.151 1.00 82.50 77 LYS A CA 1
ATOM 570 C C . LYS A 1 77 ? 43.918 -11.440 -58.507 1.00 82.50 77 LYS A C 1
ATOM 572 O O . LYS A 1 77 ? 43.156 -10.802 -57.790 1.00 82.50 77 LYS A O 1
ATOM 577 N N . ALA A 1 78 ? 43.760 -12.746 -58.728 1.00 82.31 78 ALA A N 1
ATOM 578 C CA . ALA A 1 78 ? 42.672 -13.518 -58.127 1.00 82.31 78 ALA A CA 1
ATOM 579 C C . ALA A 1 78 ? 42.809 -13.641 -56.598 1.00 82.31 78 ALA A C 1
ATOM 581 O O . ALA A 1 78 ? 41.807 -13.668 -55.885 1.00 82.31 78 ALA A O 1
ATOM 582 N N . GLU A 1 79 ? 44.039 -13.712 -56.088 1.00 84.00 79 GLU A N 1
ATOM 583 C CA . GLU A 1 79 ? 44.329 -13.723 -54.653 1.00 84.00 79 GLU A CA 1
ATOM 584 C C . GLU A 1 79 ? 44.052 -12.355 -54.013 1.00 84.00 79 GLU A C 1
ATOM 586 O O . GLU A 1 79 ? 43.348 -12.287 -53.006 1.00 84.00 79 GLU A O 1
ATOM 591 N N . GLN A 1 80 ? 44.468 -11.262 -54.665 1.00 82.12 80 GLN A N 1
ATOM 592 C CA . GLN A 1 80 ? 44.129 -9.896 -54.246 1.00 82.12 80 GLN A CA 1
ATOM 593 C C . GLN A 1 80 ? 42.615 -9.634 -54.249 1.00 82.12 80 GLN A C 1
ATOM 595 O O . GLN A 1 80 ? 42.101 -9.015 -53.321 1.00 82.12 80 GLN A O 1
ATOM 600 N N . GLU A 1 81 ? 41.878 -10.130 -55.248 1.00 86.88 81 GLU A N 1
ATOM 601 C CA . GLU A 1 81 ? 40.417 -9.983 -55.316 1.00 86.88 81 GLU A CA 1
ATOM 602 C C . GLU A 1 81 ? 39.707 -10.784 -54.210 1.00 86.88 81 GLU A C 1
ATOM 604 O O . GLU A 1 81 ? 38.726 -10.315 -53.629 1.00 86.88 81 GLU A O 1
ATOM 609 N N . LYS A 1 82 ? 40.205 -11.982 -53.875 1.00 86.88 82 LYS A N 1
ATOM 610 C CA . LYS A 1 82 ? 39.697 -12.764 -52.736 1.00 86.88 82 LYS A CA 1
ATOM 611 C C . LYS A 1 82 ? 39.958 -12.063 -51.407 1.00 86.88 82 LYS A C 1
ATOM 613 O O . LYS A 1 82 ? 39.060 -12.013 -50.572 1.00 86.88 82 LYS A O 1
ATOM 618 N N . GLU A 1 83 ? 41.151 -11.504 -51.223 1.00 86.88 83 GLU A N 1
ATOM 619 C CA . GLU A 1 83 ? 41.501 -10.765 -50.008 1.00 86.88 83 GLU A CA 1
ATOM 620 C C . GLU A 1 83 ? 40.676 -9.474 -49.874 1.00 86.88 83 GLU A C 1
ATOM 622 O O . GLU A 1 83 ? 40.209 -9.151 -48.783 1.00 86.88 83 GLU A O 1
ATOM 627 N N . GLN A 1 84 ? 40.421 -8.768 -50.982 1.00 85.25 84 GLN A N 1
ATOM 628 C CA . GLN A 1 84 ? 39.523 -7.608 -51.006 1.00 85.25 84 GLN A CA 1
ATOM 629 C C . GLN A 1 84 ? 38.082 -7.988 -50.653 1.00 85.25 84 GLN A C 1
ATOM 631 O O . GLN A 1 84 ? 37.488 -7.342 -49.794 1.00 85.25 84 GLN A O 1
ATOM 636 N N . LYS A 1 85 ? 37.534 -9.063 -51.234 1.00 89.56 85 LYS A N 1
ATOM 637 C CA . LYS A 1 85 ? 36.180 -9.540 -50.898 1.00 89.56 85 LYS A CA 1
ATOM 638 C C . LYS A 1 85 ? 36.061 -9.970 -49.436 1.00 89.56 85 LYS A C 1
ATOM 640 O O . LYS A 1 85 ? 35.068 -9.640 -48.799 1.00 89.56 85 LYS A O 1
ATOM 645 N N . ALA A 1 86 ? 37.078 -10.640 -48.892 1.00 89.19 86 ALA A N 1
ATOM 646 C CA . ALA A 1 86 ? 37.108 -11.017 -47.480 1.00 89.19 86 ALA A CA 1
ATOM 647 C C . ALA A 1 86 ? 37.153 -9.787 -46.556 1.00 89.19 86 ALA A C 1
ATOM 649 O O . ALA A 1 86 ? 36.442 -9.749 -45.554 1.00 89.19 86 ALA A O 1
ATOM 650 N N . LYS A 1 87 ? 37.933 -8.754 -46.907 1.00 90.56 87 LYS A N 1
ATOM 651 C CA . LYS A 1 87 ? 37.963 -7.481 -46.16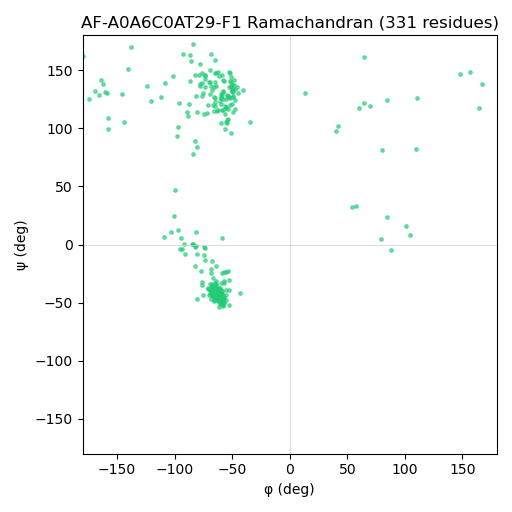5 1.00 90.56 87 LYS A CA 1
ATOM 652 C C . LYS A 1 87 ? 36.627 -6.740 -46.239 1.00 90.56 87 LYS A C 1
ATOM 654 O O . LYS A 1 87 ? 36.154 -6.264 -45.214 1.00 90.56 87 LYS A O 1
ATOM 659 N N . GLU A 1 88 ? 35.987 -6.689 -47.407 1.00 89.94 88 GLU A N 1
ATOM 660 C CA . GLU A 1 88 ? 34.656 -6.084 -47.562 1.00 89.94 88 GLU A CA 1
ATOM 661 C C . GLU A 1 88 ? 33.570 -6.832 -46.777 1.00 89.94 88 GLU A C 1
ATOM 663 O O . GLU A 1 88 ? 32.670 -6.207 -46.217 1.00 89.94 88 GLU A O 1
ATOM 668 N N . GLU A 1 89 ? 33.626 -8.164 -46.736 1.00 91.12 89 GLU A N 1
ATOM 669 C CA . GLU A 1 89 ? 32.697 -8.982 -45.953 1.00 91.12 89 GLU A CA 1
ATOM 670 C C . GLU A 1 89 ? 32.903 -8.770 -44.448 1.00 91.12 89 GLU A C 1
ATOM 672 O O . GLU A 1 89 ? 31.931 -8.537 -43.728 1.00 91.12 89 GLU A O 1
ATOM 677 N N . GLN A 1 90 ? 34.159 -8.725 -43.988 1.00 88.06 90 GLN A N 1
ATOM 678 C CA . GLN A 1 90 ? 34.494 -8.383 -42.603 1.00 88.06 90 GLN A CA 1
ATOM 679 C C . GLN A 1 90 ? 34.042 -6.966 -42.228 1.00 88.06 90 GLN A C 1
ATOM 681 O O . GLN A 1 90 ? 33.495 -6.769 -41.145 1.00 88.06 90 GLN A O 1
ATOM 686 N N . GLU A 1 91 ? 34.212 -5.978 -43.110 1.00 91.62 91 GLU A N 1
ATOM 687 C CA . GLU A 1 91 ? 33.761 -4.603 -42.869 1.00 91.62 91 GLU A CA 1
ATOM 688 C C . GLU A 1 91 ? 32.227 -4.511 -42.823 1.00 91.62 91 GLU A C 1
ATOM 690 O O . GLU A 1 91 ? 31.669 -3.828 -41.963 1.00 91.62 91 GLU A O 1
ATOM 695 N N . LYS A 1 92 ? 31.521 -5.237 -43.701 1.00 90.81 92 LYS A N 1
ATOM 696 C CA . LYS A 1 92 ? 30.053 -5.343 -43.657 1.00 90.81 92 LYS A CA 1
ATOM 697 C C . LYS A 1 92 ? 29.578 -5.994 -42.362 1.00 90.81 92 LYS A C 1
ATOM 699 O O . LYS A 1 92 ? 28.614 -5.518 -41.765 1.00 90.81 92 LYS A O 1
ATOM 704 N N . GLU A 1 93 ? 30.253 -7.044 -41.904 1.00 90.94 93 GLU A N 1
ATOM 705 C CA . GLU A 1 93 ? 29.927 -7.705 -40.642 1.00 90.94 93 GLU A CA 1
ATOM 706 C C . GLU A 1 93 ? 30.197 -6.792 -39.436 1.00 90.94 93 GLU A C 1
ATOM 708 O O . GLU A 1 93 ? 29.374 -6.722 -38.520 1.00 90.94 93 GLU A O 1
ATOM 713 N N . GLN A 1 94 ? 31.308 -6.048 -39.442 1.00 88.44 94 GLN A N 1
ATOM 714 C CA . GLN A 1 94 ? 31.628 -5.061 -38.408 1.00 88.44 94 GLN A CA 1
ATOM 715 C C . GLN A 1 94 ? 30.589 -3.938 -38.359 1.00 88.44 94 GLN A C 1
ATOM 717 O O . GLN A 1 94 ? 30.051 -3.674 -37.284 1.00 88.44 94 GLN A O 1
ATOM 722 N N . LYS A 1 95 ? 30.220 -3.354 -39.506 1.00 91.88 95 LYS A N 1
ATOM 723 C CA . LYS A 1 95 ? 29.160 -2.333 -39.584 1.00 91.88 95 LYS A CA 1
ATOM 724 C C . LYS A 1 95 ? 27.818 -2.869 -39.090 1.00 91.88 95 LYS A C 1
ATOM 726 O O . LYS A 1 95 ? 27.151 -2.212 -38.299 1.00 91.88 95 LYS A O 1
ATOM 731 N N . ALA A 1 96 ? 27.452 -4.096 -39.464 1.00 90.69 96 ALA A N 1
ATOM 732 C CA . ALA A 1 96 ? 26.222 -4.723 -38.982 1.00 90.69 96 ALA A CA 1
ATOM 733 C C . ALA A 1 96 ? 26.239 -4.978 -37.461 1.00 90.69 96 ALA A C 1
ATOM 735 O O . ALA A 1 96 ? 25.204 -4.861 -36.800 1.00 90.69 96 ALA A O 1
ATOM 736 N N . LYS A 1 97 ? 27.395 -5.332 -36.880 1.00 91.50 97 LYS A N 1
ATOM 737 C CA . LYS A 1 97 ? 27.564 -5.464 -35.420 1.00 91.50 97 LYS A CA 1
ATOM 738 C C . LYS A 1 97 ? 27.469 -4.107 -34.719 1.00 91.50 97 LYS A C 1
ATOM 740 O O . LYS A 1 97 ? 26.810 -4.009 -33.686 1.00 91.50 97 LYS A O 1
ATOM 745 N N . GLU A 1 98 ? 28.071 -3.068 -35.286 1.00 91.06 98 GLU A N 1
ATOM 746 C CA . GLU A 1 98 ? 28.040 -1.708 -34.747 1.00 91.06 98 GLU A CA 1
ATOM 747 C C . GLU A 1 98 ? 26.625 -1.111 -34.781 1.00 91.06 98 GLU A C 1
ATOM 749 O O . GLU A 1 98 ? 26.143 -0.611 -33.767 1.00 91.06 98 GLU A O 1
ATOM 754 N N . GLU A 1 99 ? 25.890 -1.272 -35.884 1.00 90.50 99 GLU A N 1
ATOM 755 C CA . GLU A 1 99 ? 24.488 -0.844 -35.993 1.00 90.50 99 GLU A CA 1
ATOM 756 C C . GLU A 1 99 ? 23.577 -1.556 -34.982 1.00 90.50 99 GLU A C 1
ATOM 758 O O . GLU A 1 99 ? 22.713 -0.927 -34.354 1.00 90.50 99 GLU A O 1
ATOM 763 N N . LYS A 1 100 ? 23.786 -2.863 -34.772 1.00 90.75 100 LYS A N 1
ATOM 764 C CA . LYS A 1 100 ? 23.082 -3.625 -33.728 1.00 90.75 100 LYS A CA 1
ATOM 765 C C . LYS A 1 100 ? 23.406 -3.093 -32.334 1.00 90.75 100 LYS A C 1
ATOM 767 O O . LYS A 1 100 ? 22.487 -2.929 -31.532 1.00 90.75 100 LYS A O 1
ATOM 772 N N . ASN A 1 101 ? 24.672 -2.782 -32.056 1.00 92.31 101 ASN A N 1
ATOM 773 C CA . ASN A 1 101 ? 25.090 -2.216 -30.774 1.00 92.31 101 ASN A CA 1
ATOM 774 C C . ASN A 1 101 ? 24.480 -0.831 -30.531 1.00 92.31 101 ASN A C 1
ATOM 776 O O . ASN A 1 101 ? 23.904 -0.617 -29.469 1.00 92.31 101 ASN A O 1
ATOM 780 N N . ILE A 1 102 ? 24.503 0.067 -31.520 1.00 93.31 102 ILE A N 1
ATOM 781 C CA . ILE A 1 102 ? 23.887 1.402 -31.425 1.00 93.31 102 ILE A CA 1
ATOM 782 C C . ILE A 1 102 ? 22.381 1.288 -31.165 1.00 93.31 102 ILE A C 1
ATOM 784 O O . ILE A 1 102 ? 21.816 2.023 -30.351 1.00 93.31 102 ILE A O 1
ATOM 788 N N . THR A 1 103 ? 21.706 0.362 -31.849 1.00 92.31 103 THR A N 1
ATOM 789 C CA . THR A 1 103 ? 20.268 0.133 -31.657 1.00 92.31 103 THR A CA 1
ATOM 790 C C . THR A 1 103 ? 19.984 -0.387 -30.247 1.00 92.31 103 THR A C 1
ATOM 792 O O . THR A 1 103 ? 19.109 0.142 -29.558 1.00 92.31 103 THR A O 1
ATOM 795 N N . ALA A 1 104 ? 20.769 -1.358 -29.774 1.00 91.69 104 ALA A N 1
ATOM 796 C CA . ALA A 1 104 ? 20.660 -1.887 -28.418 1.00 91.69 104 ALA A CA 1
ATOM 797 C C . ALA A 1 104 ? 20.963 -0.823 -27.347 1.00 91.69 104 ALA A C 1
ATOM 799 O O . ALA A 1 104 ? 20.295 -0.781 -26.314 1.00 91.69 104 ALA A O 1
ATOM 800 N N . GLU A 1 105 ? 21.932 0.059 -27.583 1.00 93.69 105 GLU A N 1
ATOM 801 C CA . GLU A 1 105 ? 22.288 1.152 -26.678 1.00 93.69 105 GLU A CA 1
ATOM 802 C C . GLU A 1 105 ? 21.171 2.197 -26.584 1.00 93.69 105 GLU A C 1
ATOM 804 O O . GLU A 1 105 ? 20.751 2.546 -25.480 1.00 93.69 105 GLU A O 1
ATOM 809 N N . LYS A 1 106 ? 20.579 2.600 -27.716 1.00 93.06 106 LYS A N 1
ATOM 810 C CA . LYS A 1 106 ? 19.397 3.482 -27.735 1.00 93.06 106 LYS A CA 1
ATOM 811 C C . LYS A 1 106 ? 18.215 2.881 -26.971 1.00 93.06 106 LYS A C 1
ATOM 813 O O . LYS A 1 106 ? 17.517 3.592 -26.243 1.00 93.06 106 LYS A O 1
ATOM 818 N N . GLU A 1 107 ? 17.981 1.576 -27.101 1.00 91.94 107 GLU A N 1
ATOM 819 C CA . GLU A 1 107 ? 16.953 0.889 -26.314 1.00 91.94 107 GLU A CA 1
ATOM 820 C C . GLU A 1 107 ? 17.281 0.852 -24.817 1.00 91.94 107 GLU A C 1
ATOM 822 O O . GLU A 1 107 ? 16.390 1.083 -23.992 1.00 91.94 107 GLU A O 1
ATOM 827 N N . ARG A 1 108 ? 18.543 0.588 -24.450 1.00 91.88 108 ARG A N 1
ATOM 828 C CA . ARG A 1 108 ? 19.010 0.618 -23.055 1.00 91.88 108 ARG A CA 1
ATOM 829 C C . ARG A 1 108 ? 18.841 2.004 -22.445 1.00 91.88 108 ARG A C 1
ATOM 831 O O . ARG A 1 108 ? 18.275 2.106 -21.361 1.00 91.88 108 ARG A O 1
ATOM 838 N N . GLU A 1 109 ? 19.221 3.067 -23.150 1.00 92.38 109 GLU A N 1
ATOM 839 C CA . GLU A 1 109 ? 19.006 4.441 -22.692 1.00 92.38 109 GLU A CA 1
ATOM 840 C C . GLU A 1 109 ? 17.528 4.759 -22.472 1.00 92.38 109 GLU A C 1
ATOM 842 O O . GLU A 1 109 ? 17.165 5.377 -21.470 1.00 92.38 109 GLU A O 1
ATOM 847 N N . LYS A 1 110 ? 16.653 4.349 -23.399 1.00 92.25 110 LYS A N 1
ATOM 848 C CA . LYS A 1 110 ? 15.209 4.573 -23.271 1.00 92.25 110 LYS A CA 1
ATOM 849 C C . LYS A 1 110 ? 14.650 3.863 -22.036 1.00 92.25 110 LYS A C 1
ATOM 851 O O . LYS A 1 110 ? 13.874 4.462 -21.291 1.00 92.25 110 LYS A O 1
ATOM 856 N N . LYS A 1 111 ? 15.074 2.618 -21.792 1.00 89.81 111 LYS A N 1
ATOM 857 C CA . LYS A 1 111 ? 14.715 1.850 -20.588 1.00 89.81 111 LYS A CA 1
ATOM 858 C C . LYS A 1 111 ? 15.257 2.511 -19.318 1.00 89.81 111 LYS A C 1
ATOM 860 O O . LYS A 1 111 ? 14.507 2.663 -18.359 1.00 89.81 111 LYS A O 1
ATOM 865 N N . GLN A 1 112 ? 16.503 2.985 -19.333 1.00 87.12 112 GLN A N 1
ATOM 866 C CA . GLN A 1 112 ? 17.115 3.672 -18.194 1.00 87.12 112 GLN A CA 1
ATOM 867 C C . GLN A 1 112 ? 16.402 4.989 -17.866 1.00 87.12 112 GLN A C 1
ATOM 869 O O . GLN A 1 112 ? 16.106 5.261 -16.706 1.00 87.12 112 GLN A O 1
ATOM 874 N N . LYS A 1 113 ? 16.070 5.799 -18.880 1.00 89.50 113 LYS A N 1
ATOM 875 C CA . LYS A 1 113 ? 15.310 7.049 -18.714 1.00 89.50 113 LYS A CA 1
ATOM 876 C C . LYS A 1 113 ? 13.929 6.780 -18.108 1.00 89.50 113 LYS A C 1
ATOM 878 O O . LYS A 1 113 ? 13.518 7.493 -17.196 1.00 89.50 113 LYS A O 1
ATOM 883 N N . ALA A 1 114 ? 13.240 5.731 -18.564 1.00 85.31 114 ALA A N 1
ATOM 884 C CA . ALA A 1 114 ? 11.965 5.312 -17.985 1.00 85.31 114 ALA A CA 1
ATOM 885 C C . ALA A 1 114 ? 12.110 4.847 -16.523 1.00 85.31 114 ALA A C 1
ATOM 887 O O . ALA A 1 114 ? 11.320 5.258 -15.677 1.00 85.31 114 ALA A O 1
ATOM 888 N N . ALA A 1 115 ? 13.141 4.060 -16.206 1.00 82.69 115 ALA A N 1
ATOM 889 C CA . ALA A 1 115 ? 13.414 3.605 -14.842 1.00 82.69 115 ALA A CA 1
ATOM 890 C C . ALA A 1 115 ? 13.733 4.771 -13.892 1.00 82.69 115 ALA A C 1
ATOM 892 O O . ALA A 1 115 ? 13.149 4.864 -12.815 1.00 82.69 115 ALA A O 1
ATOM 893 N N . ASN A 1 116 ? 14.588 5.708 -14.313 1.00 85.62 116 ASN A N 1
ATOM 894 C CA . ASN A 1 116 ? 14.921 6.898 -13.526 1.00 85.62 116 ASN A CA 1
ATOM 895 C C . ASN A 1 116 ? 13.687 7.771 -13.263 1.00 85.62 116 ASN A C 1
ATOM 897 O O . ASN A 1 116 ? 13.546 8.320 -12.173 1.00 85.62 116 ASN A O 1
ATOM 901 N N . LYS A 1 117 ? 12.776 7.877 -14.241 1.00 85.69 117 LYS A N 1
ATOM 902 C CA . LYS A 1 117 ? 11.498 8.571 -14.050 1.00 85.69 117 LYS A CA 1
ATOM 903 C C . LYS A 1 117 ? 10.670 7.903 -12.948 1.00 85.69 117 LYS A C 1
ATOM 905 O O . LYS A 1 117 ? 10.260 8.585 -12.020 1.00 85.69 117 LYS A O 1
ATOM 910 N N . ILE A 1 118 ? 10.501 6.581 -13.009 1.00 80.56 118 ILE A N 1
ATOM 911 C CA . ILE A 1 118 ? 9.754 5.816 -11.996 1.00 80.56 118 ILE A CA 1
ATOM 912 C C . ILE A 1 118 ? 10.367 6.004 -10.602 1.00 80.56 118 ILE A C 1
ATOM 914 O O . ILE A 1 118 ? 9.650 6.290 -9.649 1.00 80.56 118 ILE A O 1
ATOM 918 N N . ILE A 1 119 ? 11.693 5.887 -10.485 1.00 81.50 119 ILE A N 1
ATOM 919 C CA . ILE A 1 119 ? 12.418 6.081 -9.220 1.00 81.50 119 ILE A CA 1
ATOM 920 C C . ILE A 1 119 ? 12.148 7.478 -8.653 1.00 81.50 119 ILE A C 1
ATOM 922 O O . ILE A 1 119 ? 11.854 7.612 -7.464 1.00 81.50 119 ILE A O 1
ATOM 926 N N . ASN A 1 120 ? 12.214 8.511 -9.495 1.00 84.62 120 ASN A N 1
ATOM 927 C CA . ASN A 1 120 ? 11.936 9.880 -9.076 1.00 84.62 120 ASN A CA 1
ATOM 928 C C . ASN A 1 120 ? 10.483 10.048 -8.620 1.00 84.62 120 ASN A C 1
ATOM 930 O O . ASN A 1 120 ? 10.267 10.596 -7.542 1.00 84.62 120 ASN A O 1
ATOM 934 N N . ASP A 1 121 ? 9.514 9.542 -9.385 1.00 78.81 121 ASP A N 1
ATOM 935 C CA . ASP A 1 121 ? 8.085 9.651 -9.066 1.00 78.81 121 ASP A CA 1
ATOM 936 C C . ASP A 1 121 ? 7.765 8.996 -7.707 1.00 78.81 121 ASP A C 1
ATOM 938 O O . ASP A 1 121 ? 7.115 9.611 -6.859 1.00 78.81 121 ASP A O 1
ATOM 942 N N . VAL A 1 122 ? 8.305 7.797 -7.445 1.00 83.12 122 VAL A N 1
ATOM 943 C CA . VAL A 1 122 ? 8.176 7.105 -6.146 1.00 83.12 122 VAL A CA 1
ATOM 944 C C . VAL A 1 122 ? 8.828 7.916 -5.026 1.00 83.12 122 VAL A C 1
ATOM 946 O O . VAL A 1 122 ? 8.203 8.206 -4.010 1.00 83.12 122 VAL A O 1
ATOM 949 N N . THR A 1 123 ? 10.059 8.381 -5.239 1.00 85.94 123 THR A N 1
ATOM 950 C CA . THR A 1 123 ? 10.809 9.140 -4.226 1.00 85.94 123 THR A CA 1
ATOM 951 C C . THR A 1 123 ? 10.139 10.475 -3.878 1.00 85.94 123 THR A C 1
ATOM 953 O O . THR A 1 123 ? 10.290 10.986 -2.766 1.00 85.94 123 THR A O 1
ATOM 956 N N . VAL A 1 124 ? 9.438 11.105 -4.825 1.00 92.69 124 VAL A N 1
ATOM 957 C CA . VAL A 1 124 ? 8.696 12.351 -4.585 1.00 92.69 124 VAL A CA 1
ATOM 958 C C . VAL A 1 124 ? 7.401 12.068 -3.817 1.00 92.69 124 VAL A C 1
ATOM 960 O O . VAL A 1 124 ? 7.136 12.764 -2.834 1.00 92.69 124 VAL A O 1
ATOM 963 N N . LEU A 1 125 ? 6.652 11.021 -4.189 1.00 95.06 125 LEU A N 1
ATOM 964 C CA . LEU A 1 125 ? 5.452 10.596 -3.462 1.00 95.06 125 LEU A CA 1
ATOM 965 C C . LEU A 1 125 ? 5.774 10.238 -2.006 1.00 95.06 125 LEU A C 1
ATOM 967 O O . LEU A 1 125 ? 5.129 10.743 -1.087 1.00 95.06 125 LEU A O 1
ATOM 971 N N . ASP A 1 126 ? 6.820 9.450 -1.780 1.00 94.44 126 ASP A N 1
ATOM 972 C CA . ASP A 1 126 ? 7.213 9.035 -0.434 1.00 94.44 126 ASP A CA 1
ATOM 973 C C . ASP A 1 126 ? 7.635 10.227 0.430 1.00 94.44 126 ASP A C 1
ATOM 975 O O . ASP A 1 126 ? 7.233 10.333 1.589 1.00 94.44 126 ASP A O 1
ATOM 979 N N . ARG A 1 127 ? 8.377 11.190 -0.135 1.00 94.38 127 ARG A N 1
ATOM 980 C CA . ARG A 1 127 ? 8.726 12.438 0.566 1.00 94.38 127 ARG A CA 1
ATOM 981 C C . ARG A 1 127 ? 7.491 13.251 0.950 1.00 94.38 127 ARG A C 1
ATOM 983 O O . ARG A 1 127 ? 7.440 13.787 2.063 1.00 94.38 127 ARG A O 1
ATOM 990 N N . ALA A 1 128 ? 6.497 13.340 0.067 1.00 96.44 128 ALA A N 1
ATOM 991 C CA . ALA A 1 128 ? 5.239 14.020 0.365 1.00 96.44 128 ALA A CA 1
ATOM 992 C C . ALA A 1 128 ? 4.494 13.338 1.527 1.00 96.44 128 ALA A C 1
ATOM 994 O O . ALA A 1 128 ? 4.034 14.017 2.444 1.00 96.44 128 ALA A O 1
ATOM 995 N N . ILE A 1 129 ? 4.470 12.003 1.562 1.00 96.75 129 ILE A N 1
ATOM 996 C CA . ILE A 1 129 ? 3.834 11.229 2.638 1.00 96.75 129 ILE A CA 1
ATOM 997 C C . ILE A 1 129 ? 4.592 11.382 3.965 1.00 96.75 129 ILE A C 1
ATOM 999 O O . ILE A 1 129 ? 3.980 11.659 4.996 1.00 96.75 129 ILE A O 1
ATOM 1003 N N . ILE A 1 130 ? 5.925 11.260 3.959 1.00 95.06 130 ILE A N 1
ATOM 1004 C CA . ILE A 1 130 ? 6.773 11.374 5.164 1.00 95.06 130 ILE A CA 1
ATOM 1005 C C . ILE A 1 130 ? 6.632 12.753 5.823 1.00 95.06 130 ILE A C 1
ATOM 1007 O O . ILE A 1 130 ? 6.627 12.866 7.057 1.00 95.06 130 ILE A O 1
ATOM 1011 N N . SER A 1 131 ? 6.502 13.798 5.002 1.00 95.75 131 SER A N 1
ATOM 1012 C CA . SER A 1 131 ? 6.266 15.177 5.444 1.00 95.75 131 SER A CA 1
ATOM 1013 C C . SER A 1 131 ? 4.798 15.486 5.755 1.00 95.75 131 SER A C 1
ATOM 1015 O O . SER A 1 131 ? 4.504 16.584 6.218 1.00 95.75 131 SER A O 1
ATOM 1017 N N . VAL A 1 132 ? 3.886 14.522 5.566 1.00 96.62 132 VAL A N 1
ATOM 1018 C CA . VAL A 1 132 ? 2.432 14.677 5.758 1.00 96.62 132 VAL A CA 1
ATOM 1019 C C . VAL A 1 132 ? 1.856 15.803 4.884 1.00 96.62 132 VAL A C 1
ATOM 1021 O O . VAL A 1 132 ? 0.911 16.496 5.250 1.00 96.62 132 VAL A O 1
ATOM 1024 N N . ASN A 1 133 ? 2.422 16.006 3.692 1.00 96.75 133 ASN A N 1
ATOM 1025 C CA . ASN A 1 133 ? 1.945 17.007 2.748 1.00 96.75 133 ASN A CA 1
ATOM 1026 C C . ASN A 1 133 ? 0.763 16.453 1.945 1.00 96.75 133 ASN A C 1
ATOM 1028 O O . ASN A 1 133 ? 0.925 15.872 0.866 1.00 96.75 133 ASN A O 1
ATOM 1032 N N . ARG A 1 134 ? -0.444 16.646 2.486 1.00 95.94 134 ARG A N 1
ATOM 1033 C CA . ARG A 1 134 ? -1.705 16.202 1.879 1.00 95.94 134 ARG A CA 1
ATOM 1034 C C . ARG A 1 134 ? -1.859 16.676 0.433 1.00 95.94 134 ARG A C 1
ATOM 1036 O O . ARG A 1 134 ? -2.148 15.864 -0.441 1.00 95.94 134 ARG A O 1
ATOM 1043 N N . ASN A 1 135 ? -1.690 17.973 0.185 1.00 96.19 135 ASN A N 1
ATOM 1044 C CA . ASN A 1 135 ? -1.972 18.570 -1.123 1.00 96.19 135 ASN A CA 1
ATOM 1045 C C . ASN A 1 135 ? -1.044 18.008 -2.201 1.00 96.19 135 ASN A C 1
ATOM 1047 O O . ASN A 1 135 ? -1.502 17.639 -3.280 1.00 96.19 135 ASN A O 1
ATOM 1051 N N . GLU A 1 136 ? 0.242 17.890 -1.875 1.00 96.38 136 GLU A N 1
ATOM 1052 C CA . GLU A 1 136 ? 1.228 17.332 -2.792 1.00 96.38 136 GLU A CA 1
ATOM 1053 C C . GLU A 1 136 ? 0.988 15.843 -3.044 1.00 96.38 136 GLU A C 1
ATOM 1055 O O . GLU A 1 136 ? 0.998 15.403 -4.190 1.00 96.38 136 GLU A O 1
ATOM 1060 N N . THR A 1 137 ? 0.679 15.077 -1.996 1.00 96.62 137 THR A N 1
ATOM 1061 C CA . THR A 1 137 ? 0.375 13.645 -2.126 1.00 96.62 137 THR A CA 1
ATOM 1062 C C . THR A 1 137 ? -0.818 13.416 -3.057 1.00 96.62 137 THR A C 1
ATOM 1064 O O . THR A 1 137 ? -0.747 12.606 -3.978 1.00 96.62 137 THR A O 1
ATOM 1067 N N . VAL A 1 138 ? -1.908 14.165 -2.861 1.00 95.44 138 VAL A N 1
ATOM 1068 C CA . VAL A 1 138 ? -3.113 14.069 -3.700 1.00 95.44 138 VAL A CA 1
ATOM 1069 C C . VAL A 1 138 ? -2.812 14.471 -5.145 1.00 95.44 138 VAL A C 1
ATOM 1071 O O . VAL A 1 138 ? -3.272 13.798 -6.066 1.00 95.44 138 VAL A O 1
ATOM 1074 N N . ARG A 1 139 ? -2.020 15.532 -5.356 1.00 96.25 139 ARG A N 1
ATOM 1075 C CA . ARG A 1 139 ? -1.589 15.960 -6.695 1.00 96.25 139 ARG A CA 1
ATOM 1076 C C . ARG A 1 139 ? -0.838 14.843 -7.415 1.00 96.25 139 ARG A C 1
ATOM 1078 O O . ARG A 1 139 ? -1.259 14.437 -8.490 1.00 96.25 139 ARG A O 1
ATOM 1085 N N . LEU A 1 140 ? 0.193 14.282 -6.786 1.00 95.06 140 LEU A N 1
ATOM 1086 C CA . LEU A 1 140 ? 1.016 13.218 -7.371 1.00 95.06 140 LEU A CA 1
ATOM 1087 C C . LEU A 1 140 ? 0.194 11.968 -7.708 1.00 95.06 140 LEU A C 1
ATOM 1089 O O . LEU A 1 140 ? 0.348 11.381 -8.776 1.00 95.06 140 LEU A O 1
ATOM 1093 N N . LEU A 1 141 ? -0.726 11.578 -6.823 1.00 94.50 141 LEU A N 1
ATOM 1094 C CA . LEU A 1 141 ? -1.629 10.453 -7.069 1.00 94.50 141 LEU A CA 1
ATOM 1095 C C . LEU A 1 141 ? -2.630 10.719 -8.207 1.00 94.50 141 LEU A C 1
ATOM 1097 O O . LEU A 1 141 ? -3.082 9.785 -8.872 1.00 94.50 141 LEU A O 1
ATOM 1101 N N . ASN A 1 142 ? -3.013 11.975 -8.436 1.00 94.19 142 ASN A N 1
ATOM 1102 C CA . ASN A 1 142 ? -3.835 12.362 -9.584 1.00 94.19 142 ASN A CA 1
ATOM 1103 C C . ASN A 1 142 ? -3.027 12.415 -10.885 1.00 94.19 142 ASN A C 1
ATOM 1105 O O . ASN A 1 142 ? -3.560 12.036 -11.924 1.00 94.19 142 ASN A O 1
ATOM 1109 N N . ASP A 1 143 ? -1.745 12.771 -10.807 1.00 93.31 143 ASP A N 1
ATOM 1110 C CA . ASP A 1 143 ? -0.808 12.782 -11.937 1.00 93.31 143 ASP A CA 1
ATOM 1111 C C . ASP A 1 143 ? -0.347 11.368 -12.356 1.00 93.31 143 ASP A C 1
ATOM 1113 O O . ASP A 1 143 ? 0.376 11.206 -13.341 1.00 93.31 143 ASP A O 1
ATOM 1117 N N . GLY A 1 144 ? -0.795 10.328 -11.644 1.00 89.81 144 GLY A N 1
ATOM 1118 C CA . GLY A 1 144 ? -0.573 8.925 -11.997 1.00 89.81 144 GLY A CA 1
ATOM 1119 C C . GLY A 1 144 ? 0.541 8.231 -11.215 1.00 89.81 144 GLY A C 1
ATOM 1120 O O . GLY A 1 144 ? 0.981 7.156 -11.627 1.00 89.81 144 GLY A O 1
ATOM 1121 N N . ALA A 1 145 ? 0.997 8.799 -10.093 1.00 91.81 145 ALA A N 1
ATOM 1122 C CA . ALA A 1 145 ? 1.928 8.109 -9.206 1.00 91.81 145 ALA A CA 1
ATOM 1123 C C . ALA A 1 145 ? 1.317 6.785 -8.708 1.00 91.81 145 ALA A C 1
ATOM 1125 O O . ALA A 1 145 ? 0.189 6.751 -8.213 1.00 91.81 145 ALA A O 1
ATOM 1126 N N . ASN A 1 146 ? 2.062 5.687 -8.850 1.00 91.50 146 ASN A N 1
ATOM 1127 C CA . ASN A 1 146 ? 1.597 4.354 -8.475 1.00 91.50 146 ASN A CA 1
ATOM 1128 C C . ASN A 1 146 ? 1.949 4.054 -7.003 1.00 91.50 146 ASN A C 1
ATOM 1130 O O . ASN A 1 146 ? 3.133 3.887 -6.699 1.00 91.50 146 ASN A O 1
ATOM 1134 N N . PRO A 1 147 ? 0.957 3.912 -6.101 1.00 93.12 147 PRO A N 1
ATOM 1135 C CA . PRO A 1 147 ? 1.198 3.718 -4.669 1.00 93.12 147 PRO A CA 1
ATOM 1136 C C . PRO A 1 147 ? 1.694 2.310 -4.294 1.00 93.12 147 PRO A C 1
ATOM 1138 O O . PRO A 1 147 ? 2.059 2.079 -3.141 1.00 93.12 147 PRO A O 1
ATOM 1141 N N . ASN A 1 148 ? 1.688 1.363 -5.240 1.00 92.69 148 ASN A N 1
ATOM 1142 C CA . ASN A 1 148 ? 2.124 -0.023 -5.031 1.00 92.69 148 ASN A CA 1
ATOM 1143 C C . ASN A 1 148 ? 3.591 -0.261 -5.399 1.00 92.69 148 ASN A C 1
ATOM 1145 O O . ASN A 1 148 ? 4.097 -1.371 -5.229 1.00 92.69 148 ASN A O 1
ATOM 1149 N N . LEU A 1 149 ? 4.274 0.752 -5.933 1.00 90.69 149 LEU A N 1
ATOM 1150 C CA . LEU A 1 149 ? 5.705 0.655 -6.176 1.00 90.69 149 LEU A CA 1
ATOM 1151 C C . LEU A 1 149 ? 6.454 0.646 -4.844 1.00 90.69 149 LEU A C 1
ATOM 1153 O O . LEU A 1 149 ? 6.099 1.362 -3.908 1.00 90.69 149 LEU A O 1
ATOM 1157 N N . LYS A 1 150 ? 7.491 -0.189 -4.777 1.00 89.75 150 LYS A N 1
ATOM 1158 C CA . LYS A 1 150 ? 8.387 -0.234 -3.625 1.00 89.75 150 LYS A CA 1
ATOM 1159 C C . LYS A 1 150 ? 9.362 0.936 -3.687 1.00 89.75 150 LYS A C 1
ATOM 1161 O O . LYS A 1 150 ? 9.925 1.217 -4.749 1.00 89.75 150 LYS A O 1
ATOM 1166 N N . SER A 1 151 ? 9.578 1.583 -2.552 1.00 86.56 151 SER A N 1
ATOM 1167 C CA . SER A 1 151 ? 10.506 2.698 -2.428 1.00 86.56 151 SER A CA 1
ATOM 1168 C C . SER A 1 151 ? 11.945 2.234 -2.662 1.00 86.56 151 SER A C 1
ATOM 1170 O O . SER A 1 151 ? 12.349 1.203 -2.116 1.00 86.56 151 SER A O 1
ATOM 1172 N N . PRO A 1 152 ? 12.752 2.976 -3.440 1.00 83.62 152 PRO A N 1
ATOM 1173 C CA . PRO A 1 152 ? 14.131 2.599 -3.732 1.00 83.62 152 PRO A CA 1
ATOM 1174 C C . PRO A 1 152 ? 14.943 2.339 -2.458 1.00 83.62 152 PRO A C 1
ATOM 1176 O O . PRO A 1 152 ? 14.988 3.177 -1.560 1.00 83.62 152 PRO A O 1
ATOM 1179 N N . GLY A 1 153 ? 15.595 1.178 -2.386 1.00 80.75 153 GLY A N 1
ATOM 1180 C CA . GLY A 1 153 ? 16.413 0.789 -1.230 1.00 80.75 153 GLY A CA 1
ATOM 1181 C C . GLY A 1 153 ? 15.629 0.269 -0.021 1.00 80.75 153 GLY A C 1
ATOM 1182 O O . GLY A 1 153 ? 16.242 -0.009 1.005 1.00 80.75 153 GLY A O 1
ATOM 1183 N N . THR A 1 154 ? 14.306 0.105 -0.123 1.00 82.12 154 THR A N 1
ATOM 1184 C CA . THR A 1 154 ? 13.478 -0.512 0.925 1.00 82.12 154 THR A CA 1
ATOM 1185 C C . THR A 1 154 ? 12.448 -1.467 0.319 1.00 82.12 154 THR A C 1
ATOM 1187 O O . THR A 1 154 ? 12.232 -1.483 -0.893 1.00 82.12 154 THR A O 1
ATOM 1190 N N . GLU A 1 155 ? 11.768 -2.248 1.158 1.00 82.50 155 GLU A N 1
ATOM 1191 C CA . GLU A 1 155 ? 10.615 -3.046 0.726 1.00 82.50 155 GLU A CA 1
ATOM 1192 C C . GLU A 1 155 ? 9.268 -2.343 0.946 1.00 82.50 155 GLU A C 1
ATOM 1194 O O . GLU A 1 155 ? 8.210 -2.930 0.705 1.00 82.50 155 GLU A O 1
ATOM 1199 N N . TYR A 1 156 ? 9.295 -1.083 1.384 1.00 88.06 156 TYR A N 1
ATOM 1200 C CA . TYR A 1 156 ? 8.098 -0.339 1.737 1.00 88.06 156 TYR A CA 1
ATOM 1201 C C . TYR A 1 156 ? 7.353 0.170 0.511 1.00 88.06 156 TYR A C 1
ATOM 1203 O O . TYR A 1 156 ? 7.943 0.670 -0.439 1.00 88.06 156 TYR A O 1
ATOM 1211 N N . THR A 1 157 ? 6.029 0.057 0.556 1.00 92.38 157 THR A N 1
ATOM 1212 C CA . THR A 1 157 ? 5.125 0.759 -0.355 1.00 92.38 157 THR A CA 1
ATOM 1213 C C . THR A 1 157 ? 4.699 2.085 0.265 1.00 92.38 157 THR A C 1
ATOM 1215 O O . THR A 1 157 ? 4.775 2.270 1.486 1.00 92.38 157 THR A O 1
ATOM 1218 N N . SER A 1 158 ? 4.155 2.989 -0.548 1.00 93.75 158 SER A N 1
ATOM 1219 C CA . SER A 1 158 ? 3.665 4.285 -0.073 1.00 93.75 158 SER A CA 1
ATOM 1220 C C . SER A 1 158 ? 2.597 4.153 1.027 1.00 93.75 158 SER A C 1
ATOM 1222 O O . SER A 1 158 ? 2.565 4.957 1.959 1.00 93.75 158 SER A O 1
ATOM 1224 N N . LEU A 1 159 ? 1.760 3.105 0.985 1.00 95.12 159 LEU A N 1
ATOM 1225 C CA . LEU A 1 159 ? 0.789 2.830 2.051 1.00 95.12 159 LEU A CA 1
ATOM 1226 C C . LEU A 1 159 ? 1.471 2.447 3.367 1.00 95.12 159 LEU A C 1
ATOM 1228 O O . LEU A 1 159 ? 1.088 2.953 4.419 1.00 95.12 159 LEU A O 1
ATOM 1232 N N . LEU A 1 160 ? 2.500 1.600 3.326 1.00 92.50 160 LEU A N 1
ATOM 1233 C CA . LEU A 1 160 ? 3.225 1.201 4.530 1.00 92.50 160 LEU A CA 1
ATOM 1234 C C . LEU A 1 160 ? 4.000 2.379 5.140 1.00 92.50 160 LEU A C 1
ATOM 1236 O O . LEU A 1 160 ? 3.982 2.560 6.356 1.00 92.50 160 LEU A O 1
ATOM 1240 N N . ILE A 1 161 ? 4.577 3.249 4.306 1.00 93.38 161 ILE A N 1
ATOM 1241 C CA . ILE A 1 161 ? 5.183 4.517 4.748 1.00 93.38 161 ILE A CA 1
ATOM 1242 C C . ILE A 1 161 ? 4.145 5.396 5.452 1.00 93.38 161 ILE A C 1
ATOM 1244 O O . ILE A 1 161 ? 4.419 5.933 6.530 1.00 93.38 161 ILE A O 1
ATOM 1248 N N . ALA A 1 162 ? 2.942 5.520 4.882 1.00 96.25 162 ALA A N 1
ATOM 1249 C CA . ALA A 1 162 ? 1.866 6.295 5.487 1.00 96.25 162 ALA A CA 1
ATOM 1250 C C . ALA A 1 162 ? 1.440 5.722 6.849 1.00 96.25 162 ALA A C 1
ATOM 1252 O O . ALA A 1 162 ? 1.256 6.485 7.797 1.00 96.25 162 ALA A O 1
ATOM 1253 N N . PHE A 1 163 ? 1.349 4.394 6.982 1.00 95.00 163 PHE A N 1
ATOM 1254 C CA . PHE A 1 163 ? 1.028 3.742 8.254 1.00 95.00 163 PHE A CA 1
ATOM 1255 C C . PHE A 1 163 ? 2.141 3.872 9.297 1.00 95.00 163 PHE A C 1
ATOM 1257 O O . PHE A 1 163 ? 1.840 4.167 10.451 1.00 95.00 163 PHE A O 1
ATOM 1264 N N . ASN A 1 164 ? 3.411 3.761 8.904 1.00 92.38 164 ASN A N 1
ATOM 1265 C CA . ASN A 1 164 ? 4.539 4.029 9.800 1.00 92.38 164 ASN A CA 1
ATOM 1266 C C . ASN A 1 164 ? 4.479 5.465 10.331 1.00 92.38 164 ASN A C 1
ATOM 1268 O O . ASN A 1 164 ? 4.587 5.697 11.537 1.00 92.38 164 ASN A O 1
ATOM 1272 N N . LYS A 1 165 ? 4.219 6.434 9.444 1.00 95.06 165 LYS A N 1
ATOM 1273 C CA . LYS A 1 165 ? 4.059 7.834 9.842 1.00 95.06 165 LYS A CA 1
ATOM 1274 C C . LYS A 1 165 ? 2.847 8.039 10.750 1.00 95.06 165 LYS A C 1
ATOM 1276 O O . LYS A 1 165 ? 2.943 8.766 11.737 1.00 95.06 165 LYS A O 1
ATOM 1281 N N . PHE A 1 166 ? 1.728 7.389 10.448 1.00 94.62 166 PHE A N 1
ATOM 1282 C CA . PHE A 1 166 ? 0.521 7.393 11.272 1.00 94.62 166 PHE A CA 1
ATOM 1283 C C . PHE A 1 166 ? 0.790 6.855 12.685 1.00 94.62 166 PHE A C 1
ATOM 1285 O O . PHE A 1 166 ? 0.378 7.485 13.662 1.00 94.62 166 PHE A O 1
ATOM 1292 N N . THR A 1 167 ? 1.543 5.759 12.820 1.00 91.25 167 THR A N 1
ATOM 1293 C CA . THR A 1 167 ? 1.962 5.224 14.123 1.00 91.25 167 THR A CA 1
ATOM 1294 C C . THR A 1 167 ? 2.827 6.224 14.883 1.00 91.25 167 THR A C 1
ATOM 1296 O O . THR A 1 167 ? 2.538 6.507 16.046 1.00 91.25 167 THR A O 1
ATOM 1299 N N . THR A 1 168 ? 3.832 6.826 14.235 1.00 91.62 168 THR A N 1
ATOM 1300 C CA . THR A 1 168 ? 4.676 7.860 14.858 1.00 91.62 168 THR A CA 1
ATOM 1301 C C . THR A 1 168 ? 3.843 9.029 15.376 1.00 91.62 168 THR A C 1
ATOM 1303 O O . THR A 1 168 ? 3.966 9.405 16.538 1.00 91.62 168 THR A O 1
ATOM 1306 N N . LEU A 1 169 ? 2.952 9.582 14.547 1.00 91.88 169 LEU A N 1
ATOM 1307 C CA . LEU A 1 169 ? 2.114 10.716 14.940 1.00 91.88 169 LEU A CA 1
ATOM 1308 C C . LEU A 1 169 ? 1.152 10.359 16.082 1.00 91.88 169 LEU A C 1
ATOM 1310 O O . LEU A 1 169 ? 0.909 11.193 16.954 1.00 91.88 169 LEU A O 1
ATOM 1314 N N . THR A 1 170 ? 0.647 9.122 16.106 1.00 87.81 170 THR A N 1
ATOM 1315 C CA . THR A 1 170 ? -0.214 8.614 17.183 1.00 87.81 170 THR A CA 1
ATOM 1316 C C . THR A 1 170 ? 0.543 8.542 18.512 1.00 87.81 170 THR A C 1
ATOM 1318 O O . THR A 1 170 ? 0.043 9.031 19.525 1.00 87.81 170 THR A O 1
ATOM 1321 N N . ILE A 1 171 ? 1.769 8.004 18.509 1.00 86.81 171 ILE A N 1
ATOM 1322 C CA . ILE A 1 171 ? 2.639 7.928 19.698 1.00 86.81 171 ILE A CA 1
ATOM 1323 C C . ILE A 1 171 ? 3.017 9.333 20.186 1.00 86.81 171 ILE A C 1
ATOM 1325 O O . ILE A 1 171 ? 2.949 9.621 21.380 1.00 86.81 171 ILE A O 1
ATOM 1329 N N . GLU A 1 172 ? 3.360 10.230 19.260 1.00 88.88 172 GLU A N 1
ATOM 1330 C CA . GLU A 1 172 ? 3.707 11.626 19.551 1.00 88.88 172 GLU A CA 1
ATOM 1331 C C . GLU A 1 172 ? 2.489 12.498 19.911 1.00 88.88 172 GLU A C 1
ATOM 1333 O O . GLU A 1 172 ? 2.656 13.678 20.222 1.00 88.88 172 GLU A O 1
ATOM 1338 N N . LYS A 1 173 ? 1.267 11.943 19.874 1.00 85.31 173 LYS A N 1
ATOM 1339 C CA . LYS A 1 173 ? -0.003 12.647 20.129 1.00 85.31 173 LYS A CA 1
ATOM 1340 C C . LYS A 1 173 ? -0.196 13.893 19.249 1.00 85.31 173 LYS A C 1
ATOM 1342 O O . LYS A 1 173 ? -0.804 14.877 19.676 1.00 85.31 173 LYS A O 1
ATOM 1347 N N . LYS A 1 174 ? 0.322 13.858 18.019 1.00 90.25 174 LYS A N 1
ATOM 1348 C CA . LYS A 1 174 ? 0.181 14.932 17.024 1.00 90.25 174 LYS A CA 1
ATOM 1349 C C . LYS A 1 174 ? -1.139 14.819 16.264 1.00 90.25 174 LYS A C 1
ATOM 1351 O O . LYS A 1 174 ? -1.887 13.857 16.426 1.00 90.25 174 LYS A O 1
ATOM 1356 N N . ASP A 1 175 ? -1.441 15.832 15.455 1.00 90.12 175 ASP A N 1
ATOM 1357 C CA . ASP A 1 175 ? -2.581 15.767 14.543 1.00 90.12 175 ASP A CA 1
ATOM 1358 C C . ASP A 1 175 ? -2.361 14.686 13.483 1.00 90.12 175 ASP A C 1
ATOM 1360 O O . ASP A 1 175 ? -1.334 14.670 12.803 1.00 90.12 175 ASP A O 1
ATOM 1364 N N . ILE A 1 176 ? -3.327 13.772 13.374 1.00 93.06 176 ILE A N 1
ATOM 1365 C CA . ILE A 1 176 ? -3.320 12.678 12.402 1.00 93.06 176 ILE A CA 1
ATOM 1366 C C . ILE A 1 176 ? -4.360 12.859 11.291 1.00 93.06 176 ILE A C 1
ATOM 1368 O O . ILE A 1 176 ? -4.532 11.970 10.460 1.00 93.06 176 ILE A O 1
ATOM 1372 N N . THR A 1 177 ? -5.049 14.000 11.241 1.00 93.88 177 THR A N 1
ATOM 1373 C CA . THR A 1 177 ? -6.106 14.258 10.252 1.00 93.88 177 THR A CA 1
ATOM 1374 C C . THR A 1 177 ? -5.573 14.151 8.823 1.00 93.88 177 THR A C 1
ATOM 1376 O O . THR A 1 177 ? -6.122 13.409 8.008 1.00 93.88 177 THR A O 1
ATOM 1379 N N . ASP A 1 178 ? -4.456 14.817 8.522 1.00 95.81 178 ASP A N 1
ATOM 1380 C CA . ASP A 1 178 ? -3.884 14.801 7.173 1.00 95.81 178 ASP A CA 1
ATOM 1381 C C . ASP A 1 178 ? -3.336 13.426 6.781 1.00 95.81 178 ASP A C 1
ATOM 1383 O O . ASP A 1 178 ? -3.520 13.005 5.639 1.00 95.81 178 ASP A O 1
ATOM 1387 N N . ILE A 1 179 ? -2.730 12.682 7.716 1.00 96.69 179 ILE A N 1
ATOM 1388 C CA . ILE A 1 179 ? -2.236 11.333 7.409 1.00 96.69 179 ILE A CA 1
ATOM 1389 C C . ILE A 1 179 ? -3.389 10.349 7.173 1.00 96.69 179 ILE A C 1
ATOM 1391 O O . ILE A 1 179 ? -3.289 9.501 6.292 1.00 96.69 179 ILE A O 1
ATOM 1395 N N . ILE A 1 180 ? -4.517 10.496 7.877 1.00 95.12 180 ILE A N 1
ATOM 1396 C CA . ILE A 1 180 ? -5.735 9.711 7.624 1.00 95.12 180 ILE A CA 1
ATOM 1397 C C . ILE A 1 180 ? -6.269 9.994 6.218 1.00 95.12 180 ILE A C 1
ATOM 1399 O O . ILE A 1 180 ? -6.604 9.064 5.481 1.00 95.12 180 ILE A O 1
ATOM 1403 N N . ILE A 1 181 ? -6.304 11.267 5.814 1.00 95.56 181 ILE A N 1
ATOM 1404 C CA . ILE A 1 181 ? -6.724 11.652 4.463 1.00 95.56 181 ILE A CA 1
ATOM 1405 C C . ILE A 1 181 ? -5.770 11.061 3.419 1.00 95.56 181 ILE A C 1
ATOM 1407 O O . ILE A 1 181 ? -6.235 10.500 2.427 1.00 95.56 181 ILE A O 1
ATOM 1411 N N . ILE A 1 182 ? -4.457 11.138 3.644 1.00 97.62 182 ILE A N 1
ATOM 1412 C CA . ILE A 1 182 ? -3.444 10.532 2.769 1.00 97.62 182 ILE A CA 1
ATOM 1413 C C . ILE A 1 182 ? -3.676 9.022 2.625 1.00 97.62 182 ILE A C 1
ATOM 1415 O O . ILE A 1 182 ? -3.744 8.527 1.502 1.00 97.62 182 ILE A O 1
ATOM 1419 N N . ILE A 1 183 ? -3.861 8.296 3.733 1.00 97.38 183 ILE A N 1
ATOM 1420 C CA . ILE A 1 183 ? -4.115 6.847 3.726 1.00 97.38 183 ILE A CA 1
ATOM 1421 C C . ILE A 1 183 ? -5.363 6.513 2.904 1.00 97.38 183 ILE A C 1
ATOM 1423 O O . ILE A 1 183 ? -5.317 5.631 2.046 1.00 97.38 183 ILE A O 1
ATOM 1427 N N . ASN A 1 184 ? -6.467 7.233 3.114 1.00 95.94 184 ASN A N 1
ATOM 1428 C CA . ASN A 1 184 ? -7.695 7.003 2.355 1.00 95.94 184 ASN A CA 1
ATOM 1429 C C . ASN A 1 184 ? -7.501 7.272 0.853 1.00 95.94 184 ASN A C 1
ATOM 1431 O O . ASN A 1 184 ? -7.935 6.461 0.039 1.00 95.94 184 ASN A O 1
ATOM 1435 N N . ASN A 1 185 ? -6.779 8.333 0.476 1.00 96.25 185 ASN A N 1
ATOM 1436 C CA . ASN A 1 185 ? -6.472 8.621 -0.931 1.00 96.25 185 ASN A CA 1
ATOM 1437 C C . ASN A 1 185 ? -5.608 7.523 -1.571 1.00 96.25 185 ASN A C 1
ATOM 1439 O O . ASN A 1 185 ? -5.861 7.124 -2.706 1.00 96.25 185 ASN A O 1
ATOM 1443 N N . LEU A 1 186 ? -4.620 6.988 -0.848 1.00 97.00 186 LEU A N 1
ATOM 1444 C CA . LEU A 1 186 ? -3.814 5.860 -1.325 1.00 97.00 186 LEU A CA 1
ATOM 1445 C C . LEU A 1 186 ? -4.696 4.631 -1.598 1.00 97.00 186 LEU A C 1
ATOM 1447 O O . LEU A 1 186 ? -4.613 4.028 -2.668 1.00 97.00 186 LEU A O 1
ATOM 1451 N N . LEU A 1 187 ? -5.594 4.295 -0.669 1.00 96.19 187 LEU A N 1
ATOM 1452 C CA . LEU A 1 187 ? -6.545 3.188 -0.815 1.00 96.19 187 LEU A CA 1
ATOM 1453 C C . LEU A 1 187 ? -7.544 3.407 -1.965 1.00 96.19 187 LEU A C 1
ATOM 1455 O O . LEU A 1 187 ? -7.906 2.470 -2.686 1.00 96.19 187 LEU A O 1
ATOM 1459 N N . GLU A 1 188 ? -8.003 4.639 -2.175 1.00 94.94 188 GLU A N 1
ATOM 1460 C CA . GLU A 1 188 ? -8.838 5.009 -3.322 1.00 94.94 188 GLU A CA 1
ATOM 1461 C C . GLU A 1 188 ? -8.107 4.793 -4.647 1.00 94.94 188 GLU A C 1
ATOM 1463 O O . GLU A 1 188 ? -8.696 4.246 -5.580 1.00 94.94 188 GLU A O 1
ATOM 1468 N N . LYS A 1 189 ? -6.810 5.111 -4.687 1.00 95.31 189 LYS A N 1
ATOM 1469 C CA . LYS A 1 189 ? -5.920 4.950 -5.847 1.00 95.31 189 LYS A CA 1
ATOM 1470 C C . LYS A 1 18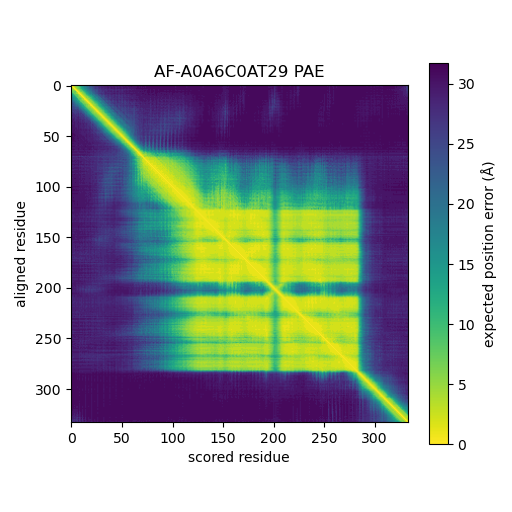9 ? -5.376 3.531 -6.026 1.00 95.31 189 LYS A C 1
ATOM 1472 O O . LYS A 1 189 ? -4.508 3.306 -6.863 1.00 95.31 189 LYS A O 1
ATOM 1477 N N . GLY A 1 190 ? -5.922 2.567 -5.285 1.00 94.06 190 GLY A N 1
ATOM 1478 C CA . GLY A 1 190 ? -5.636 1.148 -5.470 1.00 94.06 190 GLY A CA 1
ATOM 1479 C C . GLY A 1 190 ? -4.378 0.665 -4.758 1.00 94.06 190 GLY A C 1
ATOM 1480 O O . GLY A 1 190 ? -3.815 -0.344 -5.178 1.00 94.06 190 GLY A O 1
ATOM 1481 N N . ALA A 1 191 ? -3.931 1.357 -3.706 1.00 95.12 191 ALA A N 1
ATOM 1482 C CA . ALA A 1 191 ? -2.904 0.819 -2.825 1.00 95.12 191 ALA A CA 1
ATOM 1483 C C . ALA A 1 191 ? -3.362 -0.517 -2.216 1.00 95.12 191 ALA A C 1
ATOM 1485 O O . ALA A 1 191 ? -4.481 -0.612 -1.704 1.00 95.12 191 ALA A O 1
ATOM 1486 N N . ASP A 1 192 ? -2.500 -1.529 -2.267 1.00 93.56 192 ASP A N 1
ATOM 1487 C CA . ASP A 1 192 ? -2.757 -2.847 -1.693 1.00 93.56 192 ASP A CA 1
ATOM 1488 C C . ASP A 1 192 ? -2.860 -2.738 -0.159 1.00 93.56 192 ASP A C 1
ATOM 1490 O O . ASP A 1 192 ? -1.875 -2.394 0.500 1.00 93.56 192 ASP A O 1
ATOM 1494 N N . PRO A 1 193 ? -4.032 -3.009 0.447 1.00 94.06 193 PRO A N 1
ATOM 1495 C CA . PRO A 1 193 ? -4.199 -2.916 1.895 1.00 94.06 193 PRO A CA 1
ATOM 1496 C C . PRO A 1 193 ? -3.511 -4.062 2.645 1.00 94.06 193 PRO A C 1
ATOM 1498 O O . PRO A 1 193 ? -3.353 -3.992 3.865 1.00 94.06 193 PRO A O 1
ATOM 1501 N N . ASN A 1 194 ? -3.108 -5.105 1.924 1.00 91.12 194 ASN A N 1
ATOM 1502 C CA . ASN A 1 194 ? -2.376 -6.252 2.420 1.00 91.12 194 ASN A CA 1
ATOM 1503 C C . ASN A 1 194 ? -0.900 -6.078 2.098 1.00 91.12 194 ASN A C 1
ATOM 1505 O O . ASN A 1 194 ? -0.276 -7.009 1.612 1.00 91.12 194 ASN A O 1
ATOM 1509 N N . VAL A 1 195 ? -0.336 -4.900 2.359 1.00 85.50 195 VAL A N 1
ATOM 1510 C CA . VAL A 1 195 ? 1.116 -4.689 2.468 1.00 85.50 195 VAL A CA 1
ATOM 1511 C C . VAL A 1 195 ? 1.553 -4.973 3.907 1.00 85.50 195 VAL A C 1
ATOM 1513 O O . VAL A 1 195 ? 0.717 -5.057 4.803 1.00 85.50 195 VAL A O 1
ATOM 1516 N N . GLY A 1 196 ? 2.843 -5.169 4.160 1.00 75.38 196 GLY A N 1
ATOM 1517 C CA . GLY A 1 196 ? 3.344 -5.365 5.523 1.00 75.38 196 GLY A CA 1
ATOM 1518 C C . GLY A 1 196 ? 4.555 -6.277 5.575 1.00 75.38 196 GLY A C 1
ATOM 1519 O O . GLY A 1 196 ? 4.652 -7.213 4.777 1.00 75.38 196 GLY A O 1
ATOM 1520 N N . GLU A 1 197 ? 5.441 -5.999 6.525 1.00 68.19 197 GLU A N 1
ATOM 1521 C CA . GLU A 1 197 ? 6.603 -6.829 6.827 1.00 68.19 197 GLU A CA 1
ATOM 1522 C C . GLU A 1 197 ? 6.211 -8.000 7.731 1.00 68.19 197 GLU A C 1
ATOM 1524 O O . GLU A 1 197 ? 5.329 -7.891 8.591 1.00 68.19 197 GLU A O 1
ATOM 1529 N N . TYR A 1 198 ? 6.879 -9.132 7.524 1.00 63.09 198 TYR A N 1
ATOM 1530 C CA . TYR A 1 198 ? 6.841 -10.242 8.463 1.00 63.09 198 TYR A CA 1
ATOM 1531 C C . TYR A 1 198 ? 7.820 -9.943 9.589 1.00 63.09 198 TYR A C 1
ATOM 1533 O O . TYR A 1 198 ? 9.030 -9.903 9.369 1.00 63.09 198 TYR A O 1
ATOM 1541 N N . SER A 1 199 ? 7.304 -9.754 10.797 1.00 58.06 199 SER A N 1
ATOM 1542 C CA . SER A 1 199 ? 8.123 -9.724 12.000 1.00 58.06 199 SER A CA 1
ATOM 1543 C C . SER A 1 199 ? 8.015 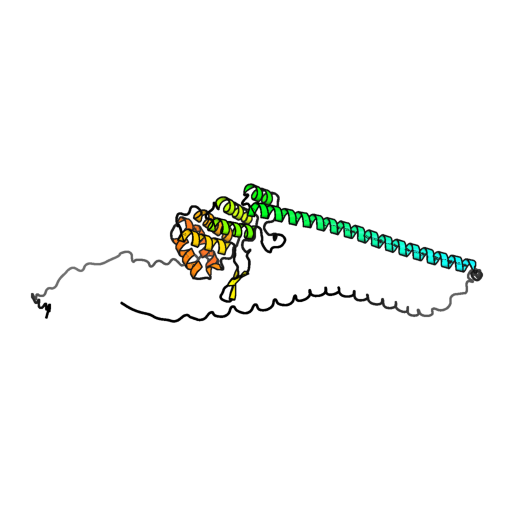-11.065 12.720 1.00 58.06 199 SER A C 1
ATOM 1545 O O . SER A 1 199 ? 6.978 -11.732 12.715 1.00 58.06 199 SER A O 1
ATOM 1547 N N . LYS A 1 200 ? 9.122 -11.486 13.331 1.00 53.44 200 LYS A N 1
ATOM 1548 C CA . LYS A 1 200 ? 9.146 -12.662 14.203 1.00 53.44 200 LYS A CA 1
ATOM 1549 C C . LYS A 1 200 ? 8.637 -12.256 15.580 1.00 53.44 200 LYS A C 1
ATOM 1551 O O . LYS A 1 200 ? 9.131 -11.283 16.153 1.00 53.44 200 LYS A O 1
ATOM 1556 N N . SER A 1 201 ? 7.655 -12.977 16.109 1.00 57.47 201 SER A N 1
ATOM 1557 C CA . SER A 1 201 ? 7.283 -12.870 17.519 1.00 57.47 201 SER A CA 1
ATOM 1558 C C . SER A 1 201 ? 8.393 -13.439 18.408 1.00 57.47 201 SER A C 1
ATOM 1560 O O . SER A 1 201 ? 9.268 -14.176 17.947 1.00 57.47 201 SER A O 1
ATOM 1562 N N . SER A 1 202 ? 8.343 -13.117 19.703 1.00 52.56 202 SER A N 1
ATOM 1563 C CA . SER A 1 202 ? 9.177 -13.763 20.727 1.00 52.56 202 SER A CA 1
ATOM 1564 C C . SER A 1 202 ? 8.988 -15.281 20.774 1.00 52.56 202 SER A C 1
ATOM 1566 O O . SER A 1 202 ? 9.896 -15.993 21.193 1.00 52.56 202 SER A O 1
ATOM 1568 N N . ASP A 1 203 ? 7.833 -15.758 20.306 1.00 57.91 203 ASP A N 1
ATOM 1569 C CA . ASP A 1 203 ? 7.431 -17.163 20.322 1.00 57.91 203 ASP A CA 1
ATOM 1570 C C . ASP A 1 203 ? 7.824 -17.897 19.023 1.00 57.91 203 ASP A C 1
ATOM 1572 O O . ASP A 1 203 ? 7.578 -19.090 18.880 1.00 57.91 203 ASP A O 1
ATOM 1576 N N . GLY A 1 204 ? 8.471 -17.200 18.077 1.00 56.62 204 GLY A N 1
ATOM 1577 C CA . GLY A 1 204 ? 8.953 -17.761 16.811 1.00 56.62 204 GLY A CA 1
ATOM 1578 C C . GLY A 1 204 ? 7.940 -17.736 15.662 1.00 56.62 204 GLY A C 1
ATOM 1579 O O . GLY A 1 204 ? 8.308 -18.051 14.529 1.00 56.62 204 GLY A O 1
ATOM 1580 N N . ASP A 1 205 ? 6.705 -17.304 15.917 1.00 58.34 205 ASP A N 1
ATOM 1581 C CA . ASP A 1 205 ? 5.676 -17.151 14.891 1.00 58.34 205 ASP A CA 1
ATOM 1582 C C . ASP A 1 205 ? 5.925 -15.891 14.054 1.00 58.34 205 ASP A C 1
ATOM 1584 O O . ASP A 1 205 ? 6.071 -14.780 14.572 1.00 58.34 205 ASP A O 1
ATOM 1588 N N . ASN A 1 206 ? 5.942 -16.051 12.731 1.00 59.47 206 ASN A N 1
ATOM 1589 C CA . ASN A 1 206 ? 5.927 -14.914 11.818 1.00 59.47 206 ASN A CA 1
ATOM 1590 C C . ASN A 1 206 ? 4.532 -14.287 11.846 1.00 59.47 206 ASN A C 1
ATOM 1592 O O . ASN A 1 206 ? 3.577 -14.888 11.353 1.00 59.47 206 ASN A O 1
ATOM 1596 N N . TYR A 1 207 ? 4.416 -13.064 12.357 1.00 62.56 207 TYR A N 1
ATOM 1597 C CA . TYR A 1 207 ? 3.199 -12.278 12.214 1.00 62.56 207 TYR A CA 1
ATOM 1598 C C . TYR A 1 207 ? 3.437 -11.140 11.234 1.00 62.56 207 TYR A C 1
ATOM 1600 O O . TYR A 1 207 ? 4.485 -10.496 11.198 1.00 62.56 207 TYR A O 1
ATOM 1608 N N . ARG A 1 208 ? 2.442 -10.910 10.386 1.00 71.00 208 ARG A N 1
ATOM 1609 C CA . ARG A 1 208 ? 2.480 -9.824 9.425 1.00 71.00 208 ARG A CA 1
ATOM 1610 C C . ARG A 1 208 ? 1.941 -8.562 10.076 1.00 71.00 208 ARG A C 1
ATOM 1612 O O . ARG A 1 208 ? 0.777 -8.528 10.482 1.00 71.00 208 ARG A O 1
ATOM 1619 N N . ILE A 1 209 ? 2.746 -7.505 10.125 1.00 79.19 209 ILE A N 1
ATOM 1620 C CA . ILE A 1 209 ? 2.262 -6.189 10.550 1.00 79.19 209 ILE A CA 1
ATOM 1621 C C . ILE A 1 209 ? 1.557 -5.545 9.355 1.00 79.19 209 ILE A C 1
ATOM 1623 O O . ILE A 1 209 ? 2.149 -4.799 8.577 1.00 79.19 209 ILE A O 1
ATOM 1627 N N . SER A 1 210 ? 0.282 -5.891 9.172 1.00 88.94 210 SER A N 1
ATOM 1628 C CA . SER A 1 210 ? -0.551 -5.293 8.130 1.00 88.94 210 SER A CA 1
ATOM 1629 C C . SER A 1 210 ? -1.047 -3.897 8.538 1.00 88.94 210 SER A C 1
ATOM 1631 O O . SER A 1 210 ? -1.218 -3.625 9.731 1.00 88.94 210 SER A O 1
ATOM 1633 N N . PRO A 1 211 ? -1.380 -3.020 7.574 1.00 93.12 211 PRO A N 1
ATOM 1634 C CA . PRO A 1 211 ? -2.128 -1.787 7.808 1.00 93.12 211 PRO A CA 1
ATOM 1635 C C . PRO A 1 211 ? -3.324 -1.947 8.753 1.00 93.12 211 PRO A C 1
ATOM 1637 O O . PRO A 1 211 ? -3.544 -1.122 9.641 1.00 93.12 211 PRO A O 1
ATOM 1640 N N . PHE A 1 212 ? -4.079 -3.042 8.612 1.00 93.75 212 PHE A N 1
ATOM 1641 C CA . PHE A 1 212 ? -5.227 -3.323 9.471 1.00 93.75 212 PHE A CA 1
ATOM 1642 C C . PHE A 1 212 ? -4.815 -3.643 10.913 1.00 93.75 212 PHE A C 1
ATOM 1644 O O . PHE A 1 212 ? -5.453 -3.162 11.851 1.00 93.75 212 PHE A O 1
ATOM 1651 N N . ALA A 1 213 ? -3.726 -4.393 11.105 1.00 90.69 213 ALA A N 1
ATOM 1652 C CA . ALA A 1 213 ? -3.166 -4.652 12.429 1.00 90.69 213 ALA A CA 1
ATOM 1653 C C . ALA A 1 213 ? -2.703 -3.355 13.109 1.00 90.69 213 ALA A C 1
ATOM 1655 O O . ALA A 1 213 ? -3.063 -3.108 14.261 1.00 90.69 213 ALA A O 1
ATOM 1656 N N . ILE A 1 214 ? -1.986 -2.491 12.380 1.00 91.31 214 ILE A N 1
ATOM 1657 C CA . ILE A 1 214 ? -1.536 -1.185 12.886 1.00 91.31 214 ILE A CA 1
ATOM 1658 C C . ILE A 1 214 ? -2.735 -0.336 13.324 1.00 91.31 214 ILE A C 1
ATOM 1660 O O . ILE A 1 214 ? -2.723 0.237 14.417 1.00 91.31 214 ILE A O 1
ATOM 1664 N N . ALA A 1 215 ? -3.794 -0.289 12.510 1.00 94.06 215 ALA A N 1
ATOM 1665 C CA . ALA A 1 215 ? -5.006 0.455 12.835 1.00 94.06 215 ALA A CA 1
ATOM 1666 C C . ALA A 1 215 ? -5.706 -0.090 14.096 1.00 94.06 215 ALA A C 1
ATOM 1668 O O . ALA A 1 215 ? -6.089 0.697 14.962 1.00 94.06 215 ALA A O 1
ATOM 1669 N N . CYS A 1 216 ? -5.804 -1.418 14.251 1.00 93.12 216 CYS A N 1
ATOM 1670 C CA . CYS A 1 216 ? -6.372 -2.051 15.448 1.00 93.12 216 CYS A CA 1
ATOM 1671 C C . CYS A 1 216 ? -5.594 -1.683 16.716 1.00 93.12 216 CYS A C 1
ATOM 1673 O O . CYS A 1 216 ? -6.187 -1.260 17.708 1.00 93.12 216 CYS A O 1
ATOM 1675 N N . LEU A 1 217 ? -4.267 -1.825 16.684 1.00 91.00 217 LEU A N 1
ATOM 1676 C CA . LEU A 1 217 ? -3.406 -1.524 17.828 1.00 91.00 217 LEU A CA 1
ATOM 1677 C C . LEU A 1 217 ? -3.467 -0.037 18.197 1.00 91.00 217 LEU A C 1
ATOM 1679 O O . LEU A 1 217 ? -3.541 0.304 19.378 1.00 91.00 217 LEU A O 1
ATOM 1683 N N . SER A 1 218 ? -3.507 0.842 17.195 1.00 91.81 218 SER A N 1
ATOM 1684 C CA . SER A 1 218 ? -3.627 2.289 17.407 1.00 91.81 218 SER A CA 1
ATOM 1685 C C . SER A 1 218 ? -4.970 2.658 18.036 1.00 91.81 218 SER A C 1
ATOM 1687 O O . SER A 1 218 ? -5.013 3.458 18.969 1.00 91.81 218 SER A O 1
ATOM 1689 N N . LEU A 1 219 ? -6.060 2.034 17.576 1.00 92.75 219 LEU A N 1
ATOM 1690 C CA . LEU A 1 219 ? -7.392 2.224 18.146 1.00 92.75 219 LEU A CA 1
ATOM 1691 C C . LEU A 1 219 ? -7.442 1.789 19.615 1.00 92.75 219 LEU A C 1
ATOM 1693 O O . LEU A 1 219 ? -7.917 2.554 20.451 1.00 92.75 219 LEU A O 1
ATOM 1697 N N . ILE A 1 220 ? -6.932 0.593 19.930 1.00 91.88 220 ILE A N 1
ATOM 1698 C CA . ILE A 1 220 ? -6.889 0.073 21.305 1.00 91.88 220 ILE A CA 1
ATOM 1699 C C . ILE A 1 220 ? -6.085 1.023 22.197 1.00 91.88 220 ILE A C 1
ATOM 1701 O O . ILE A 1 220 ? -6.601 1.495 23.208 1.00 91.88 220 ILE A O 1
ATOM 1705 N N . SER A 1 221 ? -4.876 1.386 21.764 1.00 89.81 221 SER A N 1
ATOM 1706 C CA . SER A 1 221 ? -3.975 2.266 22.517 1.00 89.81 221 SER A CA 1
ATOM 1707 C C . SER A 1 221 ? -4.605 3.629 22.814 1.00 89.81 221 SER A C 1
ATOM 1709 O O . SER A 1 221 ? -4.526 4.125 23.936 1.00 89.81 221 SER A O 1
ATOM 1711 N N . LEU A 1 222 ? -5.254 4.253 21.826 1.00 88.62 222 LEU A N 1
ATOM 1712 C CA . LEU A 1 222 ? -5.894 5.552 22.031 1.00 88.62 222 LEU A CA 1
ATOM 1713 C C . LEU A 1 22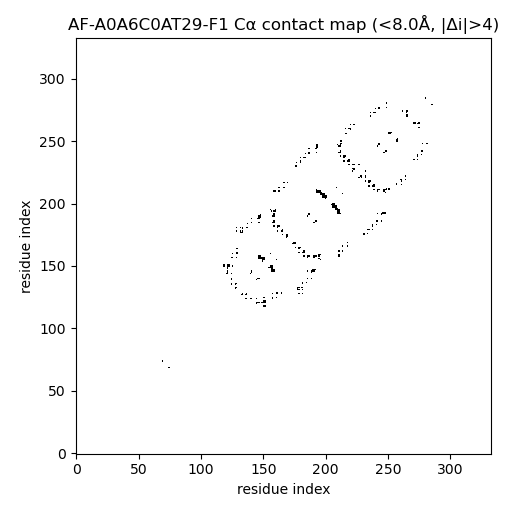2 ? -7.137 5.458 22.914 1.00 88.62 222 LEU A C 1
ATOM 1715 O O . LEU A 1 222 ? -7.352 6.347 23.737 1.00 88.62 222 LEU A O 1
ATOM 1719 N N . TYR A 1 223 ? -7.934 4.400 22.763 1.00 88.94 223 TYR A N 1
ATOM 1720 C CA . TYR A 1 223 ? -9.158 4.217 23.536 1.00 88.94 223 TYR A CA 1
ATOM 1721 C C . TYR A 1 223 ? -8.874 3.957 25.021 1.00 88.94 223 TYR A C 1
ATOM 1723 O O . TYR A 1 223 ? -9.600 4.461 25.875 1.00 88.94 223 TYR A O 1
ATOM 1731 N N . GLU A 1 224 ? -7.813 3.208 25.341 1.00 87.44 224 GLU A N 1
ATOM 1732 C CA . GLU A 1 224 ? -7.390 2.958 26.727 1.00 87.44 224 GLU A CA 1
ATOM 1733 C C . GLU A 1 224 ? -6.920 4.230 27.441 1.00 87.44 224 GLU A C 1
ATOM 1735 O O . GLU A 1 224 ? -7.136 4.377 28.643 1.00 87.44 224 GLU A O 1
ATOM 1740 N N . VAL A 1 225 ? -6.311 5.165 26.705 1.00 86.38 225 VAL A N 1
ATOM 1741 C CA . VAL A 1 225 ? -5.855 6.449 27.256 1.00 86.38 225 VAL A CA 1
ATOM 1742 C C . VAL A 1 225 ? -7.005 7.449 27.380 1.00 86.38 225 VAL A C 1
ATOM 1744 O O . VAL A 1 225 ? -7.115 8.134 28.395 1.00 86.38 225 VAL A O 1
ATOM 1747 N N . ASN A 1 226 ? -7.826 7.585 26.335 1.00 84.94 226 ASN A N 1
ATOM 1748 C CA . ASN A 1 226 ? -8.963 8.500 26.304 1.00 84.94 226 ASN A CA 1
ATOM 1749 C C . ASN A 1 226 ? -9.994 8.054 25.252 1.00 84.94 226 ASN A C 1
ATOM 1751 O O . ASN A 1 226 ? -9.789 8.226 24.049 1.00 84.94 226 ASN A O 1
ATOM 1755 N N . ASN A 1 227 ? -11.141 7.554 25.706 1.00 82.00 227 ASN A N 1
ATOM 1756 C CA . ASN A 1 227 ? -12.244 7.117 24.847 1.00 82.00 227 ASN A CA 1
ATOM 1757 C C . ASN A 1 227 ? -12.944 8.262 24.081 1.00 82.00 227 ASN A C 1
ATOM 1759 O O . ASN A 1 227 ? -13.657 7.992 23.114 1.00 82.00 227 ASN A O 1
ATOM 1763 N N . GLU A 1 228 ? -12.717 9.521 24.462 1.00 83.50 228 GLU A N 1
ATOM 1764 C CA . GLU A 1 228 ? -13.200 10.726 23.769 1.00 83.50 228 GLU A CA 1
ATOM 1765 C C . GLU A 1 228 ? -12.148 11.331 22.826 1.00 83.50 228 GLU A C 1
ATOM 1767 O O . GLU A 1 228 ? -12.293 12.456 22.342 1.00 83.50 228 GLU A O 1
ATOM 1772 N N . ASN A 1 229 ? -11.060 10.609 22.543 1.00 85.94 229 ASN A N 1
ATOM 1773 C CA . ASN A 1 229 ? -10.043 11.097 21.627 1.00 85.94 229 ASN A CA 1
ATOM 1774 C C . ASN A 1 229 ? -10.644 11.358 20.232 1.00 85.94 229 ASN A C 1
ATOM 1776 O O . ASN A 1 229 ? -11.139 10.445 19.565 1.00 85.94 229 ASN A O 1
ATOM 1780 N N . LYS A 1 230 ? -10.543 12.615 19.776 1.00 88.19 230 LYS A N 1
ATOM 1781 C CA . LYS A 1 230 ? -11.091 13.095 18.496 1.00 88.19 230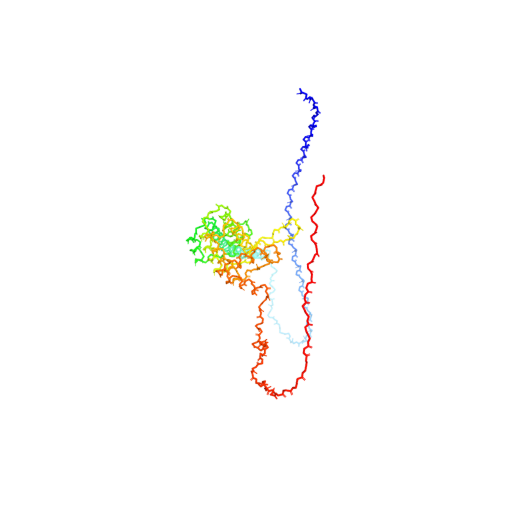 LYS A CA 1
ATOM 1782 C C . LYS A 1 230 ? -10.640 12.280 17.278 1.00 88.19 230 LYS A C 1
ATOM 1784 O O . LYS A 1 230 ? -11.325 12.279 16.260 1.00 88.19 230 LYS A O 1
ATOM 1789 N N . TYR A 1 231 ? -9.515 11.573 17.371 1.00 89.00 231 TYR A N 1
ATOM 1790 C CA . TYR A 1 231 ? -8.976 10.772 16.277 1.00 89.00 231 TYR A CA 1
ATOM 1791 C C . TYR A 1 231 ? -9.609 9.387 16.141 1.00 89.00 231 TYR A C 1
ATOM 1793 O O . TYR A 1 231 ? -9.510 8.794 15.069 1.00 89.00 231 TYR A O 1
ATOM 1801 N N . ILE A 1 232 ? -10.280 8.870 17.178 1.00 89.50 232 ILE A N 1
ATOM 1802 C CA . ILE A 1 232 ? -10.840 7.510 17.164 1.00 89.50 232 ILE A CA 1
ATOM 1803 C C . ILE A 1 232 ? -11.778 7.308 15.968 1.00 89.50 232 ILE A C 1
ATOM 1805 O O . ILE A 1 232 ? -11.675 6.296 15.277 1.00 89.50 232 ILE A O 1
ATOM 1809 N N . SER A 1 233 ? -12.640 8.289 15.676 1.00 88.56 233 SER A N 1
ATOM 1810 C CA . SER A 1 233 ? -13.553 8.225 14.526 1.00 88.56 233 SER A CA 1
ATOM 1811 C C . SER A 1 233 ? -12.798 8.067 13.205 1.00 88.56 233 SER A C 1
ATOM 1813 O O . SER A 1 233 ? -13.161 7.231 12.383 1.00 88.56 233 SER A O 1
ATOM 1815 N N . GLY A 1 234 ? -11.708 8.816 13.023 1.00 89.31 234 GLY A N 1
ATOM 1816 C CA . GLY A 1 234 ? -10.896 8.736 11.812 1.00 89.31 234 GLY A CA 1
ATOM 1817 C C . GLY A 1 234 ? -10.160 7.398 11.674 1.00 89.31 234 GLY A C 1
ATOM 1818 O O . GLY A 1 234 ? -10.066 6.859 10.576 1.00 89.31 234 GLY A O 1
ATOM 1819 N N . ILE A 1 235 ? -9.702 6.799 12.779 1.00 92.56 235 ILE A N 1
ATOM 1820 C CA . ILE A 1 235 ? -9.087 5.457 12.753 1.00 92.56 235 ILE A CA 1
ATOM 1821 C C . ILE A 1 235 ? -10.123 4.392 12.395 1.00 92.56 235 ILE A C 1
ATOM 1823 O O . ILE A 1 235 ? -9.850 3.511 11.581 1.00 92.56 235 ILE A O 1
ATOM 1827 N N . VAL A 1 236 ? -11.328 4.492 12.958 1.00 93.38 236 VAL A N 1
ATOM 1828 C CA . VAL A 1 236 ? -12.451 3.610 12.614 1.00 93.38 236 VAL A CA 1
ATOM 1829 C C . VAL A 1 236 ? -12.782 3.711 11.124 1.00 93.38 236 VAL A C 1
ATOM 1831 O O . VAL A 1 236 ? -12.988 2.686 10.476 1.00 93.38 236 VAL A O 1
ATOM 1834 N N . GLU A 1 237 ? -12.777 4.914 10.548 1.00 92.12 237 GLU A N 1
ATOM 1835 C CA . GLU A 1 237 ? -12.953 5.104 9.105 1.00 92.12 237 GLU A CA 1
ATOM 1836 C C . GLU A 1 237 ? -11.836 4.451 8.286 1.00 92.12 237 GLU A C 1
ATOM 1838 O O . GLU A 1 237 ? -12.137 3.728 7.336 1.00 92.12 237 GLU A O 1
ATOM 1843 N N . VAL A 1 238 ? -10.567 4.612 8.680 1.00 94.62 238 VAL A N 1
ATOM 1844 C CA . VAL A 1 238 ? -9.433 3.928 8.031 1.00 94.62 238 VAL A CA 1
ATOM 1845 C C . VAL A 1 238 ? -9.614 2.410 8.070 1.00 94.62 238 VAL A C 1
ATOM 1847 O O . VAL A 1 238 ? -9.451 1.745 7.047 1.00 94.62 238 VAL A O 1
ATOM 1850 N N . MET A 1 239 ? -10.010 1.845 9.215 1.00 96.06 239 MET A N 1
ATOM 1851 C CA . MET A 1 239 ? -10.277 0.407 9.344 1.00 96.06 239 MET A CA 1
ATOM 1852 C C . MET A 1 239 ? -11.384 -0.061 8.394 1.00 96.06 239 MET A C 1
ATOM 1854 O O . MET A 1 239 ? -11.240 -1.102 7.753 1.00 96.06 239 MET A O 1
ATOM 1858 N N . ARG A 1 240 ? -12.466 0.713 8.253 1.00 94.44 240 ARG A N 1
ATOM 1859 C CA . ARG A 1 240 ? -13.539 0.413 7.290 1.00 94.44 240 ARG A CA 1
ATOM 1860 C C . ARG A 1 240 ? -13.042 0.479 5.849 1.00 94.44 240 ARG A C 1
ATOM 1862 O O . ARG A 1 240 ? -13.318 -0.429 5.066 1.00 94.44 240 ARG A O 1
ATOM 1869 N N . SER A 1 241 ? -12.291 1.522 5.491 1.00 94.50 241 SER A N 1
ATOM 1870 C CA . SER A 1 241 ? -11.689 1.667 4.158 1.00 94.50 241 SER A CA 1
ATOM 1871 C C . SER A 1 241 ? -10.795 0.476 3.817 1.00 94.50 241 SER A C 1
ATOM 1873 O O . SER A 1 241 ? -10.928 -0.103 2.739 1.00 94.50 241 SER A O 1
A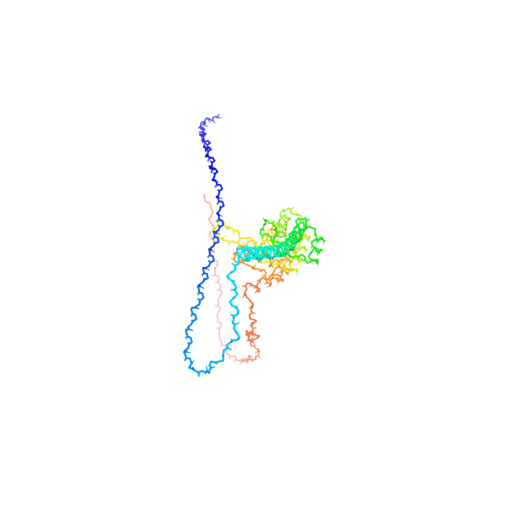TOM 1875 N N . LEU A 1 242 ? -9.950 0.050 4.757 1.00 96.00 242 LEU A N 1
ATOM 1876 C CA . LEU A 1 242 ? -9.107 -1.135 4.620 1.00 96.00 242 LEU A CA 1
ATOM 1877 C C . LEU A 1 242 ? -9.941 -2.398 4.363 1.00 96.00 242 LEU A C 1
ATOM 1879 O O . LEU A 1 242 ? -9.703 -3.099 3.378 1.00 96.00 242 LEU A O 1
ATOM 1883 N N . ILE A 1 243 ? -10.958 -2.673 5.190 1.00 94.19 243 ILE A N 1
ATOM 1884 C CA . ILE A 1 243 ? -11.817 -3.859 5.026 1.00 94.19 243 ILE A CA 1
ATOM 1885 C C . ILE A 1 243 ? -12.494 -3.861 3.653 1.00 94.19 243 ILE A C 1
ATOM 1887 O O . ILE A 1 243 ? -12.461 -4.885 2.963 1.00 94.19 243 ILE A O 1
ATOM 1891 N N . LYS A 1 244 ? -13.061 -2.720 3.236 1.00 93.50 244 LYS A N 1
ATOM 1892 C CA . LYS A 1 244 ? -13.712 -2.554 1.925 1.00 93.50 244 LYS A CA 1
ATOM 1893 C C . LYS A 1 244 ? -12.762 -2.804 0.757 1.00 93.50 244 LYS A C 1
ATOM 1895 O O . LYS A 1 244 ? -13.198 -3.304 -0.274 1.00 93.50 244 LYS A O 1
ATOM 1900 N N . LYS A 1 245 ? -11.479 -2.471 0.916 1.00 94.75 245 LYS A N 1
ATOM 1901 C CA . LYS A 1 245 ? -10.434 -2.685 -0.096 1.00 94.75 245 LYS A CA 1
ATOM 1902 C C . LYS A 1 245 ? -9.826 -4.085 -0.063 1.00 94.75 245 LYS A C 1
ATOM 1904 O O . LYS A 1 245 ? -8.980 -4.387 -0.893 1.00 94.75 245 LYS A O 1
ATOM 1909 N N . GLY A 1 246 ? -10.284 -4.949 0.843 1.00 92.25 246 GLY A N 1
ATOM 1910 C CA . GLY A 1 246 ? -9.862 -6.345 0.901 1.00 92.25 246 GLY A CA 1
ATOM 1911 C C . GLY A 1 246 ? -8.881 -6.675 2.022 1.00 92.25 246 GLY A C 1
ATOM 1912 O O . GLY A 1 246 ? -8.466 -7.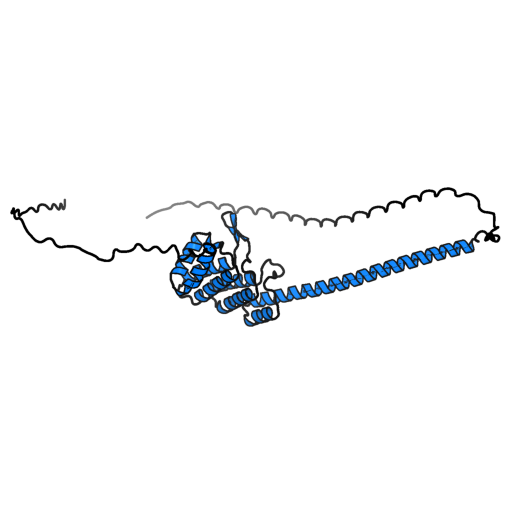823 2.086 1.00 92.25 246 GLY A O 1
ATOM 1913 N N . ALA A 1 247 ? -8.594 -5.757 2.954 1.00 93.19 247 ALA A N 1
ATOM 1914 C CA . ALA A 1 247 ? -7.599 -5.969 4.012 1.00 93.19 247 ALA A CA 1
ATOM 1915 C C . ALA A 1 247 ? -7.834 -7.236 4.847 1.00 93.19 247 ALA A C 1
ATOM 1917 O O . ALA A 1 247 ? -8.925 -7.429 5.391 1.00 93.19 247 ALA A O 1
ATOM 1918 N N . ASP A 1 248 ? -6.815 -8.065 4.999 1.00 89.38 248 ASP A N 1
ATOM 1919 C CA . ASP A 1 248 ? -6.844 -9.277 5.795 1.00 89.38 248 ASP A CA 1
ATOM 1920 C C . ASP A 1 248 ? -6.984 -8.935 7.276 1.00 89.38 248 ASP A C 1
ATOM 1922 O O . ASP A 1 248 ? -6.286 -8.083 7.830 1.00 89.38 248 ASP A O 1
ATOM 1926 N N . ILE A 1 249 ? -7.903 -9.639 7.931 1.00 89.25 249 ILE A N 1
ATOM 1927 C CA . ILE A 1 249 ? -8.217 -9.456 9.352 1.00 89.25 249 ILE A CA 1
ATOM 1928 C C . ILE A 1 249 ? -7.555 -10.531 10.219 1.00 89.25 249 ILE A C 1
ATOM 1930 O O . ILE A 1 249 ? -8.039 -10.845 11.303 1.00 89.25 249 ILE A O 1
ATOM 1934 N N . GLU A 1 250 ? -6.457 -11.117 9.738 1.00 83.94 250 GLU A N 1
ATOM 1935 C CA . GLU A 1 250 ? -5.761 -12.232 10.389 1.00 83.94 250 GLU A CA 1
ATOM 1936 C C . GLU A 1 250 ? -5.328 -11.911 11.824 1.00 83.94 250 GLU A C 1
ATOM 1938 O O . GLU A 1 250 ? -5.395 -12.777 12.692 1.00 83.94 250 GLU A O 1
ATOM 1943 N N . ILE A 1 251 ? -5.009 -10.645 12.103 1.00 82.62 251 ILE A N 1
ATOM 1944 C CA . ILE A 1 251 ? -4.691 -10.150 13.448 1.00 82.62 251 ILE A CA 1
ATOM 1945 C C . ILE A 1 251 ? -5.797 -10.437 14.482 1.00 82.62 251 ILE A C 1
ATOM 1947 O O . ILE A 1 251 ? -5.530 -10.523 15.678 1.00 82.62 251 ILE A O 1
ATOM 1951 N N . LEU A 1 252 ? -7.044 -10.624 14.037 1.00 83.75 252 LEU A N 1
ATOM 1952 C CA . LEU A 1 252 ? -8.180 -10.959 14.897 1.00 83.75 252 LEU A CA 1
ATOM 1953 C C . LEU A 1 252 ? -8.265 -12.452 15.247 1.00 83.75 252 LEU A C 1
ATOM 1955 O O . LEU A 1 252 ? -9.162 -12.835 15.995 1.00 83.75 252 LEU A O 1
ATOM 1959 N N . LYS A 1 253 ? -7.359 -13.302 14.744 1.00 82.62 253 LYS A N 1
ATOM 1960 C CA . LYS A 1 253 ? -7.172 -14.663 15.275 1.00 82.62 253 LYS A CA 1
ATOM 1961 C C . LYS A 1 253 ? -6.575 -14.633 16.685 1.00 82.62 253 LYS A C 1
ATOM 1963 O O . LYS A 1 253 ? -6.799 -15.560 17.453 1.00 82.62 253 LYS A O 1
ATOM 1968 N N . THR A 1 254 ? -5.862 -13.563 17.040 1.00 82.12 254 THR A N 1
ATOM 1969 C CA . THR A 1 254 ? -5.326 -13.361 18.386 1.00 82.12 254 THR A CA 1
ATOM 1970 C C . THR A 1 254 ? -6.451 -12.976 19.344 1.00 82.12 254 THR A C 1
ATOM 1972 O O . THR A 1 254 ? -6.998 -11.871 19.256 1.00 82.12 254 THR A O 1
ATOM 1975 N N . ASP A 1 255 ? -6.771 -13.862 20.291 1.00 82.69 255 ASP A N 1
ATOM 1976 C CA . ASP A 1 255 ? -7.902 -13.693 21.215 1.00 82.69 255 ASP A CA 1
ATOM 1977 C C . ASP A 1 255 ? -7.849 -12.377 21.996 1.00 82.69 255 ASP A C 1
ATOM 1979 O O . ASP A 1 255 ? -8.874 -11.711 22.144 1.00 82.69 255 ASP A O 1
ATOM 1983 N N . SER A 1 256 ? -6.659 -11.946 22.424 1.00 86.00 256 SER A N 1
ATOM 1984 C CA . SER A 1 256 ? -6.478 -10.677 23.135 1.00 86.00 256 SER A CA 1
ATOM 1985 C C . SER A 1 256 ? -6.901 -9.480 22.279 1.00 86.00 256 SER A C 1
ATOM 1987 O O . SER A 1 256 ? -7.759 -8.699 22.690 1.00 86.00 256 SER A O 1
ATOM 1989 N N . ILE A 1 257 ? -6.362 -9.354 21.059 1.00 86.31 257 ILE A N 1
ATOM 1990 C CA . ILE A 1 257 ? -6.657 -8.220 20.163 1.00 86.31 257 ILE A CA 1
ATOM 1991 C C . ILE A 1 257 ? -8.136 -8.226 19.781 1.00 86.31 257 ILE A C 1
ATOM 1993 O O . ILE A 1 257 ? -8.804 -7.193 19.852 1.00 86.31 257 ILE A O 1
ATOM 1997 N N . LYS A 1 258 ? -8.673 -9.404 19.443 1.00 89.69 258 LYS A N 1
ATOM 1998 C CA . LYS A 1 258 ? -10.093 -9.586 19.142 1.00 89.69 258 LYS A CA 1
ATOM 1999 C C . LYS A 1 258 ? -10.973 -9.159 20.314 1.00 89.69 258 LYS A C 1
ATOM 2001 O O . LYS A 1 258 ? -11.939 -8.430 20.106 1.00 89.69 258 LYS A O 1
ATOM 2006 N N . HIS A 1 259 ? -10.657 -9.590 21.534 1.00 91.12 259 HIS A N 1
ATOM 2007 C CA . HIS A 1 259 ? -11.437 -9.268 22.725 1.00 91.12 259 HIS A CA 1
ATOM 2008 C C . HIS A 1 259 ? -11.488 -7.756 22.979 1.00 91.12 259 HIS A C 1
ATOM 2010 O O . HIS A 1 259 ? -12.580 -7.194 23.107 1.00 91.12 259 HIS A O 1
ATOM 2016 N N . PHE A 1 260 ? -10.330 -7.087 22.994 1.00 92.00 260 PHE A N 1
ATOM 2017 C CA . PHE A 1 260 ? -10.257 -5.642 23.224 1.00 92.00 260 PHE A CA 1
ATOM 2018 C C . PHE A 1 260 ? -10.952 -4.849 22.120 1.00 92.00 260 PHE A C 1
ATOM 2020 O O . PHE A 1 260 ? -11.780 -3.987 22.420 1.00 92.00 260 PHE A O 1
ATOM 2027 N N . LEU A 1 261 ? -10.704 -5.188 20.852 1.00 93.12 261 LEU A N 1
ATOM 2028 C CA . LEU A 1 261 ? -11.358 -4.519 19.732 1.00 93.12 261 LEU A CA 1
ATOM 2029 C C . LEU A 1 261 ? -12.883 -4.668 19.808 1.00 93.12 261 LEU A C 1
ATOM 2031 O O . LEU A 1 261 ? -13.606 -3.683 19.695 1.00 93.12 261 LEU A O 1
ATOM 2035 N N . MET A 1 262 ? -13.393 -5.876 20.062 1.00 92.50 262 MET A N 1
ATOM 2036 C CA . MET A 1 262 ? -14.837 -6.119 20.169 1.00 92.50 262 MET A CA 1
ATOM 2037 C C . MET A 1 262 ? -15.469 -5.373 21.345 1.00 92.50 262 MET A C 1
ATOM 2039 O O . MET A 1 262 ? -16.612 -4.935 21.239 1.00 92.50 262 MET A O 1
ATOM 2043 N N . LYS A 1 263 ? -14.747 -5.211 22.458 1.00 92.62 263 LYS A N 1
ATOM 2044 C CA . LYS A 1 263 ? -15.207 -4.414 23.602 1.00 92.62 263 LYS A CA 1
ATOM 2045 C C . LYS A 1 263 ? -15.349 -2.935 23.232 1.00 92.62 263 LYS A C 1
ATOM 2047 O O . LYS A 1 263 ? -16.350 -2.327 23.598 1.00 92.62 263 LYS A O 1
ATOM 2052 N N . ILE A 1 264 ? -14.386 -2.383 22.490 1.00 91.69 264 ILE A N 1
ATOM 2053 C CA . ILE A 1 264 ? -14.415 -0.993 22.010 1.00 91.69 264 ILE A CA 1
ATOM 2054 C C . ILE A 1 264 ? -15.554 -0.792 21.009 1.00 91.69 264 ILE A C 1
ATOM 2056 O O . ILE A 1 264 ? -16.352 0.124 21.147 1.00 91.69 264 ILE A O 1
ATOM 2060 N N . LEU A 1 265 ? -15.683 -1.668 20.015 1.00 91.25 265 LEU A N 1
ATOM 2061 C CA . LEU A 1 265 ? -16.692 -1.498 18.965 1.00 91.25 265 LEU A CA 1
ATOM 2062 C C . LEU A 1 265 ? -18.135 -1.682 19.465 1.00 91.25 265 LEU A C 1
ATOM 2064 O O . LEU A 1 265 ? -19.061 -1.204 18.821 1.00 91.25 265 LEU A O 1
ATOM 2068 N N . LYS A 1 266 ? -18.333 -2.363 20.600 1.00 92.38 266 LYS A N 1
ATOM 2069 C CA . LYS A 1 266 ? -19.644 -2.529 21.252 1.00 92.38 266 LYS A CA 1
ATOM 2070 C C . LYS A 1 266 ? -19.962 -1.443 22.281 1.00 92.38 266 LYS A C 1
ATOM 2072 O O . LYS A 1 266 ? -21.070 -1.442 22.807 1.00 92.38 266 LYS A O 1
ATOM 2077 N N . SER A 1 267 ? -19.008 -0.575 22.625 1.00 89.69 267 SER A N 1
ATOM 2078 C CA . SER A 1 267 ? -19.229 0.441 23.660 1.00 89.69 267 SER A CA 1
ATOM 2079 C C . SER A 1 267 ? -20.064 1.623 23.170 1.00 89.69 267 SER A C 1
ATOM 2081 O O . SER A 1 267 ? -20.670 2.309 23.989 1.00 89.69 267 SER A O 1
ATOM 2083 N N . ASP A 1 268 ? -20.106 1.856 21.855 1.00 87.44 268 ASP A N 1
ATOM 2084 C CA . ASP A 1 268 ? -20.778 2.995 21.238 1.00 87.44 268 ASP A CA 1
ATOM 2085 C C . ASP A 1 268 ? -21.385 2.597 19.883 1.00 87.44 268 ASP A C 1
ATOM 2087 O O . ASP A 1 268 ? -20.700 2.053 19.010 1.00 87.44 268 ASP A O 1
ATOM 2091 N N . ASN A 1 269 ? -22.669 2.911 19.688 1.00 88.25 269 ASN A N 1
ATOM 2092 C CA . ASN A 1 269 ? -23.418 2.597 18.469 1.00 88.25 269 ASN A CA 1
ATOM 2093 C C . ASN A 1 269 ? -22.794 3.218 17.211 1.00 88.25 269 ASN A C 1
ATOM 2095 O O . ASN A 1 269 ? -22.969 2.692 16.114 1.00 88.25 269 ASN A O 1
ATOM 2099 N N . LYS A 1 270 ? -22.019 4.305 17.329 1.00 89.00 270 LYS A N 1
ATOM 2100 C CA . LYS A 1 270 ? -21.365 4.914 16.158 1.00 89.00 270 LYS A CA 1
ATOM 2101 C C . LYS A 1 270 ? -20.335 3.993 15.485 1.00 89.00 270 LYS A C 1
ATOM 2103 O O . LYS A 1 270 ? -19.999 4.206 14.321 1.00 89.00 270 LYS A O 1
ATOM 2108 N N . TYR A 1 271 ? -19.851 2.960 16.181 1.00 91.31 271 TYR A N 1
ATOM 2109 C CA . TYR A 1 271 ? -18.910 1.971 15.641 1.00 91.31 271 TYR A CA 1
ATOM 2110 C C . TYR A 1 271 ? -19.585 0.699 15.107 1.00 91.31 271 TYR A C 1
ATOM 2112 O O . TYR A 1 271 ? -18.913 -0.149 14.511 1.00 91.31 271 TYR A O 1
ATOM 2120 N N . GLU A 1 272 ? -20.908 0.584 15.246 1.00 91.06 272 GLU A N 1
ATOM 2121 C CA . GLU A 1 272 ? -21.704 -0.553 14.776 1.00 91.06 272 GLU A CA 1
ATOM 2122 C C . GLU A 1 272 ? -21.476 -0.900 13.287 1.00 91.06 272 GLU A C 1
ATOM 2124 O O . GLU A 1 272 ? -21.343 -2.086 12.968 1.00 91.06 272 GLU A O 1
ATOM 2129 N N . PRO A 1 273 ? -21.315 0.069 12.357 1.00 92.31 273 PRO A N 1
ATOM 2130 C CA . PRO A 1 273 ? -21.014 -0.255 10.965 1.00 92.31 273 PRO A CA 1
ATOM 2131 C C . PRO A 1 273 ? -19.695 -1.021 10.783 1.00 92.31 273 PRO A C 1
ATOM 2133 O O . PRO A 1 273 ? -19.647 -1.977 10.009 1.00 92.31 273 PRO A O 1
ATOM 2136 N N . LEU A 1 274 ? -18.633 -0.633 11.501 1.00 93.50 274 LEU A N 1
ATOM 2137 C CA . LEU A 1 274 ? -17.343 -1.329 11.446 1.00 93.50 274 LEU A CA 1
ATOM 2138 C C . LEU A 1 274 ? -17.447 -2.714 12.094 1.00 93.50 274 LEU A C 1
ATOM 2140 O O . LEU A 1 274 ? -16.929 -3.687 11.547 1.00 93.50 274 LEU A O 1
ATOM 2144 N N . LEU A 1 275 ? -18.149 -2.819 13.227 1.00 92.50 275 LEU A N 1
ATOM 2145 C CA . LEU A 1 275 ? -18.395 -4.097 13.894 1.00 92.50 275 LEU A CA 1
ATOM 2146 C C . LEU A 1 275 ? -19.062 -5.100 12.943 1.00 92.50 275 LEU A C 1
ATOM 2148 O O . LEU A 1 275 ? -18.597 -6.233 12.816 1.00 92.50 275 LEU A O 1
ATOM 2152 N N . ASN A 1 276 ? -20.102 -4.668 12.231 1.00 91.69 276 ASN A N 1
ATOM 2153 C CA . ASN A 1 276 ? -20.824 -5.501 11.273 1.00 91.69 276 ASN A CA 1
ATOM 2154 C C . ASN A 1 276 ? -19.948 -5.913 10.078 1.00 91.69 276 ASN A C 1
ATOM 2156 O O . ASN A 1 276 ? -19.992 -7.071 9.660 1.00 91.69 276 ASN A O 1
ATOM 2160 N N . GLU A 1 277 ? -19.118 -5.005 9.551 1.00 93.06 277 GLU A N 1
ATOM 2161 C CA . GLU A 1 277 ? -18.154 -5.311 8.483 1.00 93.06 277 GLU A CA 1
ATOM 2162 C C . GLU A 1 277 ? -17.127 -6.374 8.931 1.00 93.06 277 GLU A C 1
ATOM 2164 O O . GLU A 1 277 ? -16.874 -7.335 8.198 1.00 93.06 277 GLU A O 1
ATOM 2169 N N . ILE A 1 278 ? -16.594 -6.262 10.154 1.00 92.69 278 ILE A N 1
ATOM 2170 C CA . ILE A 1 278 ? -15.654 -7.239 10.728 1.00 92.69 278 ILE A CA 1
ATOM 2171 C C . ILE A 1 278 ? -16.336 -8.593 10.958 1.00 92.69 278 ILE A C 1
ATOM 2173 O O . ILE A 1 278 ? -15.798 -9.624 10.555 1.00 92.69 278 ILE A O 1
ATOM 2177 N N . LEU A 1 279 ? -17.526 -8.614 11.570 1.00 90.56 279 LEU A N 1
ATOM 2178 C CA . LEU A 1 279 ? -18.281 -9.848 11.825 1.00 90.56 279 LEU A CA 1
ATOM 2179 C C . LEU A 1 279 ? -18.618 -10.583 10.524 1.00 90.56 279 LEU A C 1
ATOM 2181 O O . LEU A 1 279 ? -18.430 -11.797 10.440 1.00 90.56 279 LEU A O 1
ATOM 2185 N N . LYS A 1 280 ? -19.042 -9.849 9.487 1.00 90.69 280 LYS A N 1
ATOM 2186 C CA . LYS A 1 280 ? -19.301 -10.410 8.154 1.00 90.69 280 LYS A CA 1
ATOM 2187 C C . LYS A 1 280 ? -18.052 -11.056 7.555 1.00 90.69 280 LYS A C 1
ATOM 2189 O O . LYS A 1 280 ? -18.155 -12.097 6.915 1.00 90.69 280 LYS A O 1
ATOM 2194 N N . LYS A 1 281 ? -16.879 -10.447 7.748 1.00 88.81 281 LYS A N 1
ATOM 2195 C CA . LYS A 1 281 ? -15.616 -10.971 7.217 1.00 88.81 281 LYS A CA 1
ATOM 2196 C C . LYS A 1 281 ? -15.091 -12.167 8.022 1.00 88.81 281 LYS A C 1
ATOM 2198 O O . LYS A 1 281 ? -14.564 -13.095 7.421 1.00 88.81 281 LYS A O 1
ATOM 2203 N N . MET A 1 282 ? -15.290 -12.194 9.344 1.00 85.69 282 MET A N 1
ATOM 2204 C CA . MET A 1 282 ? -14.907 -13.331 10.199 1.00 85.69 282 MET A CA 1
ATOM 2205 C C . MET A 1 282 ? -15.765 -14.578 9.967 1.00 85.69 282 MET A C 1
ATOM 2207 O O . MET A 1 282 ? -15.238 -15.685 9.979 1.00 85.69 282 MET A O 1
ATOM 2211 N N . ASN A 1 283 ? -17.073 -14.414 9.761 1.00 81.50 283 ASN A N 1
ATOM 2212 C CA . ASN A 1 283 ? -18.001 -15.544 9.647 1.00 81.50 283 ASN A CA 1
ATOM 2213 C C . ASN A 1 283 ? -18.069 -16.142 8.226 1.00 81.50 283 ASN A C 1
ATOM 2215 O O . ASN A 1 283 ? -18.837 -17.076 7.996 1.00 81.50 283 ASN A O 1
ATOM 2219 N N . GLY A 1 284 ? -17.300 -15.601 7.269 1.00 64.44 284 GLY A N 1
ATOM 2220 C CA . GLY A 1 284 ? -17.549 -15.796 5.838 1.00 64.44 284 GLY A CA 1
ATOM 2221 C C . GLY A 1 284 ? -18.889 -15.170 5.435 1.00 64.44 284 GLY A C 1
ATOM 2222 O O . GLY A 1 284 ? -19.733 -14.891 6.284 1.00 64.44 284 GLY A O 1
ATOM 2223 N N . THR A 1 285 ? -19.119 -14.902 4.146 1.00 40.25 285 THR A N 1
ATOM 2224 C CA . THR A 1 285 ? -20.447 -14.467 3.674 1.00 40.25 285 THR A CA 1
ATOM 2225 C C . THR A 1 285 ? -21.519 -15.407 4.230 1.00 40.25 285 THR A C 1
ATOM 2227 O O . THR A 1 285 ? -21.531 -16.575 3.831 1.00 40.25 285 THR A O 1
ATOM 2230 N N . PRO A 1 286 ? -22.422 -14.945 5.115 1.00 39.53 286 PRO A N 1
ATOM 2231 C CA . PRO A 1 286 ? -23.524 -15.779 5.542 1.00 39.53 286 PRO A CA 1
ATOM 2232 C C . PRO A 1 286 ? -24.379 -16.004 4.299 1.00 39.53 286 PRO A C 1
ATOM 2234 O O . PRO A 1 286 ? -24.833 -15.035 3.683 1.00 39.53 286 PRO A O 1
ATOM 2237 N N . LYS A 1 287 ? -24.612 -17.262 3.911 1.00 38.91 287 LYS A N 1
ATOM 2238 C CA . LYS A 1 287 ? -25.854 -17.558 3.197 1.00 38.91 287 LYS A CA 1
ATOM 2239 C C . LYS A 1 287 ? -26.951 -17.078 4.140 1.00 38.91 287 LYS A C 1
ATOM 2241 O O . LYS A 1 287 ? -27.059 -17.592 5.250 1.00 38.91 287 LYS A O 1
ATOM 2246 N N . LEU A 1 288 ? -27.659 -16.022 3.745 1.00 35.62 288 LEU A N 1
ATOM 2247 C CA . LEU A 1 288 ? -28.873 -15.597 4.429 1.00 35.62 288 LEU A CA 1
ATOM 2248 C C . LEU A 1 288 ? -29.724 -16.858 4.634 1.00 35.62 288 LEU A C 1
ATOM 2250 O O . LEU A 1 288 ? -29.957 -17.554 3.642 1.00 35.62 288 LEU A O 1
ATOM 2254 N N . PRO A 1 289 ? -30.142 -17.201 5.863 1.00 37.88 289 PRO A N 1
ATOM 2255 C CA . PRO A 1 289 ? -31.172 -18.211 6.004 1.00 37.88 289 PRO A CA 1
ATOM 2256 C C . PRO A 1 289 ? -32.397 -17.678 5.257 1.00 37.88 289 PRO A C 1
ATOM 2258 O O . PRO A 1 289 ? -32.803 -16.527 5.458 1.00 37.88 289 PRO A O 1
ATOM 2261 N N . GLU A 1 290 ? -32.932 -18.480 4.334 1.00 40.12 290 GLU A N 1
ATOM 2262 C CA . GLU A 1 290 ? -34.236 -18.211 3.737 1.00 40.12 290 GLU A CA 1
ATOM 2263 C C . GLU A 1 290 ? -35.227 -17.913 4.868 1.00 40.12 290 GLU A C 1
ATOM 2265 O O . GLU A 1 290 ? -35.178 -18.515 5.942 1.00 40.12 290 GLU A O 1
ATOM 2270 N N . GLN A 1 291 ? -36.132 -16.961 4.638 1.00 44.78 291 GLN A N 1
ATOM 2271 C CA . GLN A 1 291 ? -37.134 -16.503 5.609 1.00 44.78 291 GLN A CA 1
ATOM 2272 C C . GLN A 1 291 ? -38.087 -17.613 6.120 1.00 44.78 291 GLN A C 1
ATOM 2274 O O . GLN A 1 291 ? -39.011 -17.321 6.874 1.00 44.78 291 GLN A O 1
ATOM 2279 N N . SER A 1 292 ? -37.874 -18.876 5.749 1.00 42.47 292 SER A N 1
ATOM 2280 C CA . SER A 1 292 ? -38.667 -20.043 6.124 1.00 42.47 292 SER A CA 1
ATOM 2281 C C . SER A 1 292 ? -38.376 -20.623 7.514 1.00 42.47 292 SER A C 1
ATOM 2283 O O . SER A 1 292 ? -39.142 -21.470 7.955 1.00 42.47 292 SER A O 1
ATOM 2285 N N . GLU A 1 293 ? -37.339 -20.182 8.238 1.00 41.75 293 GLU A N 1
ATOM 2286 C CA . GLU A 1 293 ? -37.008 -20.740 9.571 1.00 41.75 293 GLU A CA 1
ATOM 2287 C C . GLU A 1 293 ? -37.425 -19.868 10.771 1.00 41.75 293 GLU A C 1
ATOM 2289 O O . GLU A 1 293 ? -37.092 -20.169 11.918 1.00 41.75 293 GLU A O 1
ATOM 2294 N N . TRP A 1 294 ? -38.228 -18.821 10.562 1.00 41.19 294 TRP A N 1
ATOM 2295 C CA . TRP A 1 294 ? -38.866 -18.099 11.670 1.00 41.19 294 TRP A CA 1
ATOM 2296 C C . TRP A 1 294 ? -40.165 -18.794 12.097 1.00 41.19 294 TRP A C 1
ATOM 2298 O O . TRP A 1 294 ? -41.268 -18.353 11.779 1.00 41.19 294 TRP A O 1
ATOM 2308 N N . HIS A 1 295 ? -40.055 -19.881 12.859 1.00 40.12 295 HIS A N 1
ATOM 2309 C CA . HIS A 1 295 ? -41.188 -20.415 13.617 1.00 40.12 295 HIS A CA 1
ATOM 2310 C C . HIS A 1 295 ? -41.126 -19.935 15.071 1.00 40.12 295 HIS A C 1
ATOM 2312 O O . HIS A 1 295 ? -40.498 -20.546 15.931 1.00 40.12 295 HIS A O 1
ATOM 2318 N N . LEU A 1 296 ? -41.819 -18.827 15.349 1.00 39.38 296 LEU A N 1
ATOM 2319 C CA . LEU A 1 296 ? -42.252 -18.483 16.705 1.00 39.38 296 LEU A CA 1
ATOM 2320 C C . LEU A 1 296 ? -43.323 -19.495 17.161 1.00 39.38 296 LEU A C 1
ATOM 2322 O O . LEU A 1 296 ? -44.229 -19.804 16.379 1.00 39.38 296 LEU A O 1
ATOM 2326 N N . PRO A 1 297 ? -43.277 -20.006 18.405 1.00 41.47 297 PRO A N 1
ATOM 2327 C CA . PRO A 1 297 ? -44.331 -20.872 18.918 1.00 41.47 297 PRO A CA 1
ATOM 2328 C C . PRO A 1 297 ? -45.639 -20.080 19.040 1.00 41.47 297 PRO A C 1
ATOM 2330 O O . PRO A 1 297 ? -45.682 -19.017 19.660 1.00 41.47 297 PRO A O 1
ATOM 2333 N N . LYS A 1 298 ? -46.716 -20.599 18.438 1.00 40.72 298 LYS A N 1
ATOM 2334 C CA . LYS A 1 298 ? -48.059 -20.017 18.541 1.00 40.72 298 LYS A CA 1
ATOM 2335 C C . LYS A 1 298 ? -48.547 -20.111 19.989 1.00 40.72 298 LYS A C 1
ATOM 2337 O O . LYS A 1 298 ? -48.688 -21.208 20.526 1.00 40.72 298 LYS A O 1
ATOM 2342 N N . LEU A 1 299 ? -48.821 -18.962 20.605 1.00 41.47 299 LEU A N 1
ATOM 2343 C CA . LEU A 1 299 ? -49.620 -18.881 21.828 1.00 41.47 299 LEU A CA 1
ATOM 2344 C C . LEU A 1 299 ? -51.062 -19.331 21.515 1.00 41.47 299 LEU A C 1
ATOM 2346 O O . LEU A 1 299 ? -51.568 -18.976 20.448 1.00 41.47 299 LEU A O 1
ATOM 2350 N N . PRO A 1 300 ? -51.736 -20.094 22.396 1.00 39.62 300 PRO A N 1
ATOM 2351 C CA . PRO A 1 300 ? -53.114 -20.506 22.158 1.00 39.62 300 PRO A CA 1
ATOM 2352 C C . PRO A 1 300 ? -54.053 -19.305 22.301 1.00 39.62 300 PRO A C 1
ATOM 2354 O O . PRO A 1 300 ? -54.137 -18.700 23.372 1.00 39.62 300 PRO A O 1
ATOM 2357 N N . GLU A 1 301 ? -54.769 -18.976 21.229 1.00 36.81 301 GLU A N 1
ATOM 2358 C CA . GLU A 1 301 ? -55.908 -18.066 21.279 1.00 36.81 301 GLU A CA 1
ATOM 2359 C C . GLU A 1 301 ? -57.109 -18.759 21.942 1.00 36.81 301 GLU A C 1
ATOM 2361 O O . GLU A 1 301 ? -57.330 -19.962 21.818 1.00 36.81 301 GLU A O 1
ATOM 2366 N N . HIS A 1 302 ? -57.841 -17.966 22.716 1.00 38.88 302 HIS A N 1
ATOM 2367 C CA . HIS A 1 302 ? -58.963 -18.335 23.567 1.00 38.88 302 HIS A CA 1
ATOM 2368 C C . HIS A 1 302 ? -60.051 -19.181 22.889 1.00 38.88 302 HIS A C 1
ATOM 2370 O O . HIS A 1 302 ? -60.635 -18.738 21.907 1.00 38.88 302 HIS A O 1
ATOM 2376 N N . SER A 1 303 ? -60.485 -20.255 23.562 1.00 37.50 303 SER A N 1
ATOM 2377 C CA . SER A 1 303 ? -61.914 -20.600 23.651 1.00 37.50 303 SER A CA 1
ATOM 2378 C C . SER A 1 303 ? -62.202 -21.647 24.740 1.00 37.50 303 SER A C 1
ATOM 2380 O O . SER A 1 303 ? -61.599 -22.713 24.772 1.00 37.50 303 SER A O 1
ATOM 2382 N N . GLU A 1 304 ? -63.174 -21.294 25.590 1.00 40.06 304 GLU A N 1
ATOM 2383 C CA . GLU A 1 304 ? -64.073 -22.173 26.361 1.00 40.06 304 GLU A CA 1
ATOM 2384 C C . GLU A 1 304 ? -63.572 -22.822 27.664 1.00 40.06 304 GLU A C 1
ATOM 2386 O O . GLU A 1 304 ? -63.315 -24.018 27.758 1.00 40.06 304 GLU A O 1
ATOM 2391 N N . TRP A 1 305 ? -63.617 -22.041 28.752 1.00 35.03 305 TRP A N 1
ATOM 2392 C CA . TRP A 1 305 ? -63.840 -22.598 30.091 1.00 35.03 305 TRP A CA 1
ATOM 2393 C C . TRP A 1 305 ? -65.319 -22.474 30.467 1.00 35.03 305 TRP A C 1
ATOM 2395 O O . TRP A 1 305 ? -65.799 -21.415 30.874 1.00 35.03 305 TRP A O 1
ATOM 2405 N N . HIS A 1 306 ? -66.044 -23.584 30.334 1.00 37.81 306 HIS A N 1
ATOM 2406 C CA . HIS A 1 306 ? -67.384 -23.757 30.882 1.00 37.81 306 HIS A CA 1
ATOM 2407 C C . HIS A 1 306 ? -67.345 -23.826 32.419 1.00 37.81 306 HIS A C 1
ATOM 2409 O O . HIS A 1 306 ? -66.620 -24.625 33.010 1.00 37.81 306 HIS A O 1
ATOM 2415 N N . LEU A 1 307 ? -68.181 -23.017 33.072 1.00 38.38 307 LEU A N 1
ATOM 2416 C CA . LEU A 1 307 ? -68.518 -23.129 34.495 1.00 38.38 307 LEU A CA 1
ATOM 2417 C C . LEU A 1 307 ? -69.487 -24.301 34.733 1.00 38.38 307 LEU A C 1
ATOM 2419 O O . LEU A 1 307 ? -70.567 -24.298 34.137 1.00 38.38 307 LEU A O 1
ATOM 2423 N N . PRO A 1 308 ? -69.238 -25.204 35.700 1.00 37.62 308 PRO A N 1
ATOM 2424 C CA . PRO A 1 308 ? -70.291 -26.015 36.291 1.00 37.62 308 PRO A CA 1
ATOM 2425 C C . PRO A 1 308 ? -70.790 -25.383 37.600 1.00 37.62 308 PRO A C 1
ATOM 2427 O O . PRO A 1 308 ? -70.047 -25.191 38.565 1.00 37.62 308 PRO A O 1
ATOM 2430 N N . LYS A 1 309 ? -72.094 -25.089 37.641 1.00 37.81 309 LYS A N 1
ATOM 2431 C CA . LYS A 1 309 ? -72.849 -24.790 38.866 1.00 37.81 309 LYS A CA 1
ATOM 2432 C C . LYS A 1 309 ? -73.127 -26.091 39.637 1.00 37.81 309 LYS A C 1
ATOM 2434 O O . LYS A 1 309 ? -73.584 -27.059 39.045 1.00 37.81 309 LYS A O 1
ATOM 2439 N N . GLY A 1 310 ? -73.005 -26.046 40.969 1.00 34.34 310 GLY A N 1
ATOM 2440 C CA . GLY A 1 310 ? -73.896 -26.802 41.865 1.00 34.34 310 GLY A CA 1
ATOM 2441 C C . GLY A 1 310 ? -73.335 -28.005 42.640 1.00 34.34 310 GLY A C 1
ATOM 2442 O O . GLY A 1 310 ? -73.626 -29.143 42.313 1.00 34.34 310 GLY A O 1
ATOM 2443 N N . GLY A 1 311 ? -72.671 -27.725 43.769 1.00 34.66 311 GLY A N 1
ATOM 2444 C CA . GLY A 1 311 ? -73.023 -28.248 45.102 1.00 34.66 311 GLY A CA 1
ATOM 2445 C C . GLY A 1 311 ? -72.839 -29.735 45.461 1.00 34.66 311 GLY A C 1
ATOM 2446 O O . GLY A 1 311 ? -73.612 -30.587 45.042 1.00 34.66 311 GLY A O 1
ATOM 2447 N N . LYS A 1 312 ? -72.002 -29.994 46.483 1.00 35.88 312 LYS A N 1
ATOM 2448 C CA . LYS A 1 312 ? -72.413 -30.678 47.734 1.00 35.88 312 LYS A CA 1
ATOM 2449 C C . LYS A 1 312 ? -71.399 -30.458 48.872 1.00 35.88 312 LYS A C 1
ATOM 2451 O O . LYS A 1 312 ? -70.191 -30.469 48.684 1.00 35.88 312 LYS A O 1
ATOM 2456 N N . ARG A 1 313 ? -71.957 -30.212 50.063 1.00 36.91 313 ARG A N 1
ATOM 2457 C CA . ARG A 1 313 ? -71.330 -29.873 51.358 1.00 36.91 313 ARG A CA 1
ATOM 2458 C C . ARG A 1 313 ? -70.538 -31.021 52.005 1.00 36.91 313 ARG A C 1
ATOM 2460 O O . ARG A 1 313 ? -71.028 -32.145 52.000 1.00 36.91 313 ARG A O 1
ATOM 2467 N N . ARG A 1 314 ? -69.497 -30.656 52.777 1.00 31.91 314 ARG A N 1
ATOM 2468 C CA . ARG A 1 314 ? -69.126 -31.052 54.178 1.00 31.91 314 ARG A CA 1
ATOM 2469 C C . ARG A 1 314 ? -67.605 -30.836 54.350 1.00 31.91 314 ARG A C 1
ATOM 2471 O O . ARG A 1 314 ? -66.889 -31.041 53.390 1.00 31.91 314 ARG A O 1
ATOM 2478 N N . LYS A 1 315 ? -66.981 -30.497 55.482 1.00 34.06 315 LYS A N 1
ATOM 2479 C CA . LYS A 1 315 ? -67.305 -29.966 56.820 1.00 34.06 315 LYS A CA 1
ATOM 2480 C C . LYS A 1 315 ? -65.926 -29.605 57.433 1.00 34.06 315 LYS A C 1
ATOM 2482 O O . LYS A 1 315 ? -65.012 -30.409 57.356 1.00 34.06 315 LYS A O 1
ATOM 2487 N N . THR A 1 316 ? -65.805 -28.409 58.008 1.00 36.25 316 THR A N 1
ATOM 2488 C CA . THR A 1 316 ? -64.976 -28.002 59.170 1.00 36.25 316 THR A CA 1
ATOM 2489 C C . THR A 1 316 ? -63.858 -28.930 59.700 1.00 36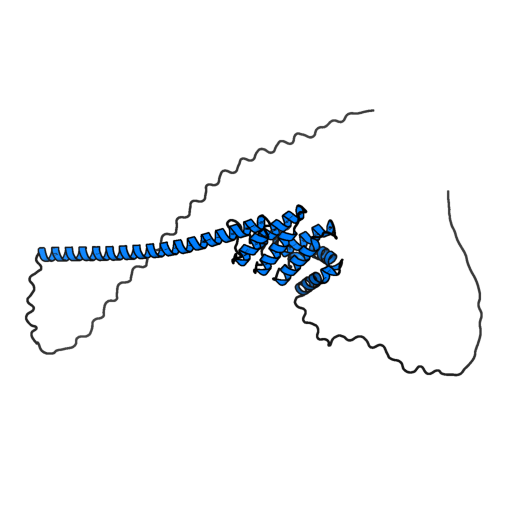.25 316 THR A C 1
ATOM 2491 O O . THR A 1 316 ? -64.170 -30.002 60.208 1.00 36.25 316 THR A O 1
ATOM 2494 N N . SER A 1 317 ? -62.643 -28.394 59.896 1.00 34.75 317 SER A N 1
ATOM 2495 C CA . SER A 1 317 ? -62.001 -28.408 61.229 1.00 34.75 317 SER A CA 1
ATOM 2496 C C . SER A 1 317 ? -60.887 -27.365 61.369 1.00 34.75 317 SER A C 1
ATOM 2498 O O . SER A 1 317 ? -59.985 -27.263 60.544 1.00 34.75 317 SER A O 1
ATOM 2500 N N . LYS A 1 318 ? -60.968 -26.620 62.472 1.00 36.69 318 LYS A N 1
ATOM 2501 C CA . LYS A 1 318 ? -59.957 -25.732 63.052 1.00 36.69 318 LYS A CA 1
ATOM 2502 C C . LYS A 1 318 ? -58.610 -26.451 63.230 1.00 36.69 318 LYS A C 1
ATOM 2504 O O . LYS A 1 318 ? -58.616 -27.583 63.695 1.00 36.69 318 LYS A O 1
ATOM 2509 N N . ASN A 1 319 ? -57.492 -25.733 63.097 1.00 35.28 319 ASN A N 1
ATOM 2510 C CA . ASN A 1 319 ? -56.597 -25.608 64.251 1.00 35.28 319 ASN A CA 1
ATOM 2511 C C . ASN A 1 319 ? -55.659 -24.396 64.190 1.00 35.28 319 ASN A C 1
ATOM 2513 O O . ASN A 1 319 ? -54.984 -24.133 63.202 1.00 35.28 319 ASN A O 1
ATOM 2517 N N . LYS A 1 320 ? -55.657 -23.665 65.306 1.00 37.09 320 LYS A N 1
ATOM 2518 C CA . LYS A 1 320 ? -54.733 -22.591 65.660 1.00 37.09 320 LYS A CA 1
ATOM 2519 C C . LYS A 1 320 ? -53.477 -23.191 66.311 1.00 37.09 320 LYS A C 1
ATOM 2521 O O . LYS A 1 320 ? -53.566 -24.186 67.023 1.00 37.09 320 LYS A O 1
ATOM 2526 N N . SER A 1 321 ? -52.405 -22.402 66.256 1.00 35.50 321 SER A N 1
ATOM 2527 C CA . SER A 1 321 ? -51.499 -22.071 67.373 1.00 35.50 321 SER A CA 1
ATOM 2528 C C . SER A 1 321 ? -50.066 -22.632 67.373 1.00 35.50 321 SER A C 1
ATOM 2530 O O . SER A 1 321 ? -49.823 -23.829 67.381 1.00 35.50 321 SER A O 1
ATOM 2532 N N . ASN A 1 322 ? -49.148 -21.662 67.502 1.00 33.88 322 ASN A N 1
ATOM 2533 C CA . ASN A 1 322 ? -48.022 -21.598 68.440 1.00 33.88 322 ASN A CA 1
ATOM 2534 C C . ASN A 1 322 ? -46.927 -22.681 68.414 1.00 33.88 322 ASN A C 1
ATOM 2536 O O . ASN A 1 322 ? -47.103 -23.747 68.989 1.00 33.88 322 ASN A O 1
ATOM 2540 N N . LYS A 1 323 ? -45.685 -22.259 68.113 1.00 39.50 323 LYS A N 1
ATOM 2541 C CA . LYS A 1 323 ? -44.719 -21.856 69.166 1.00 39.50 323 LYS A CA 1
ATOM 2542 C C . LYS A 1 323 ? -43.405 -21.287 68.607 1.00 39.50 323 LYS A C 1
ATOM 2544 O O . LYS A 1 323 ? -42.661 -21.955 67.903 1.00 39.50 323 LYS A O 1
ATOM 2549 N N . LYS A 1 324 ? -43.075 -20.075 69.069 1.00 39.41 324 LYS A N 1
ATOM 2550 C CA . LYS A 1 324 ? -41.707 -19.558 69.261 1.00 39.41 324 LYS A CA 1
ATOM 2551 C C . LYS A 1 324 ? -40.939 -20.416 70.281 1.00 39.41 324 LYS A C 1
ATOM 2553 O O . LYS A 1 324 ? -41.525 -20.777 71.302 1.00 39.41 324 LYS A O 1
ATOM 2558 N N . LYS A 1 325 ? -39.625 -20.587 70.069 1.00 39.09 325 LYS A N 1
ATOM 2559 C CA . LYS A 1 325 ? -38.480 -20.613 71.031 1.00 39.09 325 LYS A CA 1
ATOM 2560 C C . LYS A 1 325 ? -37.268 -21.178 70.252 1.00 39.09 325 LYS A C 1
ATOM 2562 O O . LYS A 1 325 ? -37.455 -22.121 69.510 1.00 39.09 325 LYS A O 1
ATOM 2567 N N . LYS A 1 326 ? -36.022 -20.702 70.335 1.00 39.25 326 LYS A N 1
ATOM 2568 C CA . LYS A 1 326 ? -35.303 -19.934 71.363 1.00 39.25 326 LYS A CA 1
ATOM 2569 C C . LYS A 1 326 ? -34.033 -19.325 70.734 1.00 39.25 326 LYS A C 1
ATOM 2571 O O . LYS A 1 326 ? -33.338 -19.997 69.985 1.00 39.25 326 LYS A O 1
ATOM 2576 N N . ARG A 1 327 ? -33.709 -18.092 71.132 1.00 42.56 327 ARG A N 1
ATOM 2577 C CA . ARG A 1 327 ? -32.368 -17.486 71.068 1.00 42.56 327 ARG A CA 1
ATOM 2578 C C . ARG A 1 327 ? -31.401 -18.236 71.996 1.00 42.56 327 ARG A C 1
ATOM 2580 O O . ARG A 1 327 ? -31.815 -18.593 73.100 1.00 42.56 327 ARG A O 1
ATOM 2587 N N . LYS A 1 328 ? -30.118 -18.312 71.631 1.00 44.25 328 LYS A N 1
ATOM 2588 C CA . LYS A 1 328 ? -28.993 -18.187 72.575 1.00 44.25 328 LYS A CA 1
ATOM 2589 C C . LYS A 1 328 ? -27.834 -17.445 71.906 1.00 44.25 328 LYS A C 1
ATOM 2591 O O . LYS A 1 328 ? -27.136 -17.987 71.064 1.00 44.25 328 LYS A O 1
ATOM 2596 N N . SER A 1 329 ? -27.671 -16.194 72.317 1.00 39.03 329 SER A N 1
ATOM 2597 C CA . SER A 1 329 ? -26.408 -15.467 72.341 1.00 39.03 329 SER A CA 1
ATOM 2598 C C . SER A 1 329 ? -25.553 -16.006 73.491 1.00 39.03 329 SER A C 1
ATOM 2600 O O . SER A 1 329 ? -26.066 -16.149 74.602 1.00 39.03 329 SER A O 1
ATOM 2602 N N . VAL A 1 330 ? -24.268 -16.248 73.253 1.00 48.12 330 VAL A N 1
ATOM 2603 C CA . VAL A 1 330 ? -23.255 -16.394 74.306 1.00 48.12 330 VAL A CA 1
ATOM 2604 C C . VAL A 1 330 ? -22.214 -15.312 74.055 1.00 48.12 330 VAL A C 1
ATOM 2606 O O . VAL A 1 330 ? -21.678 -15.210 72.955 1.00 48.12 330 VAL A O 1
ATOM 2609 N N . LYS A 1 331 ? -21.992 -14.471 75.064 1.00 46.38 331 LYS A N 1
ATOM 2610 C CA . LYS A 1 331 ? -20.932 -13.468 75.117 1.00 46.38 331 LYS A CA 1
ATOM 2611 C C . LYS A 1 331 ? -20.123 -13.733 76.389 1.00 46.38 331 LYS A C 1
ATOM 2613 O O . LYS A 1 331 ? -20.722 -13.957 77.440 1.00 46.38 331 LYS A O 1
ATOM 2618 N N . THR A 1 332 ? -18.801 -13.654 76.225 1.00 44.47 332 THR A N 1
ATOM 2619 C CA . THR A 1 332 ? -17.725 -13.420 77.210 1.00 44.47 332 THR A CA 1
ATOM 2620 C C . THR A 1 332 ? -17.461 -14.443 78.315 1.00 44.47 332 THR A C 1
ATOM 2622 O O . THR A 1 332 ? -18.267 -14.626 79.225 1.00 44.47 332 THR A O 1
ATOM 2625 N N . ARG A 1 333 ? -16.217 -14.932 78.326 1.00 46.88 333 ARG A N 1
ATOM 2626 C CA . ARG A 1 333 ? -15.280 -14.600 79.400 1.00 46.88 333 ARG A CA 1
ATOM 2627 C C . ARG A 1 333 ? -13.927 -14.241 78.806 1.00 46.88 333 ARG A C 1
ATOM 2629 O O . ARG A 1 333 ? -13.605 -14.858 77.767 1.00 46.88 333 ARG A O 1
#

Nearest PDB structures (foldseek):
  6za8-assembly1_AAA  TM=3.897E-01  e=1.717E-02  Rattus norvegicus
  7tbo-assembly2_B  TM=3.375E-01  e=1.994E-02  synthetic construct
  6zin-assembly1_AAA  TM=3.992E-01  e=3.813E-02  Rattus norvegicus
  7qnl-assembly1_AAA  TM=3.984E-01  e=8.900E-02  synthetic construct
  8jec-assembly1_C  TM=2.873E-01  e=2.802E-01  Arabidopsis thaliana

Solvent-accessible surface area (backbone atoms only — not comparable to full-atom values): 21399 Å² total; per-residue (Å²): 135,86,80,91,78,92,77,85,80,76,85,75,73,77,78,74,81,74,74,75,79,76,80,76,73,76,80,74,78,77,75,77,79,77,80,76,78,77,79,81,79,75,79,79,79,84,80,78,86,78,80,93,79,83,88,78,82,90,71,80,68,78,78,75,72,76,72,73,79,75,48,77,67,54,50,52,51,54,50,52,50,49,52,50,52,52,51,54,50,51,49,52,52,51,51,54,51,50,54,50,48,54,53,52,47,56,52,49,50,54,52,49,54,52,50,54,49,53,54,48,50,47,56,50,46,45,52,23,49,76,70,50,37,45,69,58,36,53,49,42,50,70,77,62,51,65,43,70,51,60,39,91,97,52,88,44,28,48,58,56,52,39,48,54,49,46,51,52,30,58,76,69,68,48,88,52,67,49,47,50,52,45,49,52,51,39,50,74,70,63,28,66,39,75,45,62,58,76,43,71,44,99,86,70,49,74,44,65,56,24,57,52,44,52,44,52,55,51,48,54,57,45,42,76,76,40,77,80,45,82,58,52,64,56,48,53,49,51,46,43,53,32,49,77,66,62,29,67,65,67,62,54,72,41,63,68,58,34,51,55,51,54,54,59,34,68,72,40,78,91,34,39,69,50,45,50,55,50,51,43,63,74,70,42,82,71,76,74,77,66,87,84,74,78,76,75,84,82,75,85,77,90,82,86,86,81,83,84,86,80,89,85,92,89,78,90,82,89,85,85,84,88,80,93,85,82,89,82,88,85,80,87,132

pLDDT: mean 71.62, std 23.71, range [31.91, 97.62]

=== Feature glossary ===
Key to the feature types in this record:

Secondary structure (8-state, DSSP). Secondary structure is the local, repeating backbone conformation. DSSP classifies it into eight states by reading the hydrogen-bond network: three helix types (H, G, I), two β types (E, B), two non-regular types (T, S), and unstructured coil (-).

Backbone torsions (φ/ψ). Backbone dihedral angles. Every residue except chain termini has a φ (preceding-C → N → Cα → C) and a ψ (N → Cα → C → next-N). They are reported in degrees following the IUPAC sign convention. Secondary structure is essentially a statement about which (φ, ψ) basin each residue occupies.

Predicted aligned error. Predicted Aligned Error (PAE) is an AlphaFold confidence matrix: entry (i, j) is the expected error in the position of residue j, in ångströms, when the prediction is superimposed on the true structure at residue i. Low PAE within a block of residues means that block is internally rigid and well-predicted; high PAE between two blocks means their relative placement is uncertain even if each block individually is confident.

B-factor. B-factor (Debye–Waller factor) reflects atomic displacement in the crystal lattice. It is an experimental observable (units Å²), not a prediction; low values mean the atom is pinned down, high values mean it moves or is heterogeneous across the crystal.

Secondary structure (3-state, P-SEA). Three-state secondary structure (P-SEA) collapses the eight DSSP classes into helix (a), strand (b), and coil (c). P-SEA assigns these from Cα geometry alone — distances and angles — without requiring backbone oxygens, so it works on any Cα trace.

Sequence. Primary structure: the covalent order of the twenty standard amino acids along the backbone. Two proteins with the same sequence will (almost always) fold to the same structure; two with 30% identity often share a fold but not the details.

pLDDT. pLDDT is the predicted lDDT-Cα score: AlphaFold's confidence that the local environment of each residue (all inter-atomic distances within 15 Å) is correctly placed. It is a per-residue number between 0 and 100, with higher meaning more reliable.

InterPro / GO / CATH / organism. Functional annotations link the protein to curated databases. InterPro entries identify conserved domains and families by matching the sequence against member-database signatures (Pfam, PROSITE, CDD, …). Gene Ontology (GO) terms describe molecular function, biological process, and cellular component in a controlled vocabulary. CATH places the structure in a hierarchical fold classification (Class/Architecture/Topology/Homologous-superfamily). The organism is the source species.

Contact-map, Ramachandran, and PAE plots. Three diagnostic plots accompany the record. The Cα contact map visualizes the tertiary structure as a 2D adjacency matrix (8 Å cutoff, sequence-local contacts suppressed). The Ramachandran plot shows the distribution of backbone (φ, ψ) torsions, with points in the α and β basins reflecting secondary structure content. The PAE plot shows AlphaFold's inter-residue confidence as a color matrix.

mmCIF coordinates. The mmCIF table is the protein's shape written out atom by atom. For each backbone N, Cα, C, and carbonyl O, it records an (x, y, z) coordinate triple in Å plus the residue type, chain letter, and residue number.

Radius of gyration, Cα contacts, bounding box. Three whole-structure scalars: the radius of gyration (RMS distance of Cα from centroid, in Å), the count of Cα–Cα contacts (pairs closer than 8 Å and separated by more than four residues in sequence — i.e. tertiary, not local, contacts), and the bounding-box dimensions. Together they distinguish compact globular folds from extended fibres or disordered chains.

Foldseek 3Di. The Foldseek 3Di string encodes local tertiary geometry as a 20-letter alphabet — one character per residue — derived from the relative positions of nearby Cα atoms. Unlike the amino-acid sequence, 3Di is a direct function of the 3D structure, so two proteins with the same fold have similar 3Di strings even at low sequence identity.

Rendered structure images. Six rendered views show the 3D structure from the faces of a cube — i.e. along ±x, ±y, ±z. Rendering representation is drawn randomly per protein from cartoon (secondary-structure ribbons), sticks (backbone bonds), or molecular surface; coloring is either N→C rainbow (blue at the N-terminus through red at the C-terminus) or one color per chain.

Nearest PDB structures. The Foldseek neighbor list gives the closest experimentally determined structures in the PDB, ranked by structural alignment. TM-score near 1 means near-identical fold; near 0.3 means only rough topology match. This is how one finds what a novel AlphaFold prediction most resembles in the solved-structure universe.

Solvent-accessible surface area. SASA measures how much of the protein is reachable by solvent. It is computed by rolling a water-sized probe over the atomic surface and summing the exposed area (Å²). Per-residue SASA distinguishes core (buried, low SASA) from surface (exposed, high SASA) residues; total SASA is a whole-molecule size measure.